Protein AF-0000000067525384 (afdb_homodimer)

Structure (mmCIF, N/CA/C/O backbone):
data_AF-0000000067525384-model_v1
#
loop_
_entity.id
_entity.type
_entity.pdbx_description
1 polymer 'DUF4817 domain-containing protein'
#
loop_
_atom_site.group_PDB
_atom_site.id
_atom_site.type_symbol
_atom_site.label_atom_id
_atom_site.label_alt_id
_atom_site.label_comp_id
_atom_site.label_asym_id
_atom_site.label_entity_id
_atom_site.label_seq_id
_atom_site.pdbx_PDB_ins_code
_atom_site.Cartn_x
_atom_site.Cartn_y
_atom_site.Cartn_z
_atom_site.occupancy
_atom_site.B_iso_or_equiv
_atom_site.auth_seq_id
_atom_site.auth_comp_id
_atom_site.auth_asym_id
_atom_site.auth_atom_id
_atom_site.pdbx_PDB_model_num
ATOM 1 N N . TYR A 1 1 ? -12.984 5.641 3.664 1 94.38 1 TYR A N 1
ATOM 2 C CA . TYR A 1 1 ? -12.469 4.523 4.445 1 94.38 1 TYR A CA 1
ATOM 3 C C . TYR A 1 1 ? -11.336 4.969 5.359 1 94.38 1 TYR A C 1
ATOM 5 O O . TYR A 1 1 ? -10.5 5.785 4.965 1 94.38 1 TYR A O 1
ATOM 13 N N . PRO A 1 2 ? -11.383 4.453 6.684 1 94.69 2 PRO A N 1
ATOM 14 C CA . PRO A 1 2 ? -10.188 4.688 7.5 1 94.69 2 PRO A CA 1
ATOM 15 C C . PRO A 1 2 ? -8.906 4.207 6.824 1 94.69 2 PRO A C 1
ATOM 17 O O . PRO A 1 2 ? -8.945 3.266 6.023 1 94.69 2 PRO A O 1
ATOM 20 N N . PHE A 1 3 ? -7.766 4.914 7.082 1 94.31 3 PHE A N 1
ATOM 21 C CA . PHE A 1 3 ? -6.574 4.59 6.305 1 94.31 3 PHE A CA 1
ATOM 22 C C . PHE A 1 3 ? -6.098 3.174 6.602 1 94.31 3 PHE A C 1
ATOM 24 O O . PHE A 1 3 ? -5.492 2.523 5.746 1 94.31 3 PHE A O 1
ATOM 31 N N . GLU A 1 4 ? -6.461 2.59 7.812 1 95.62 4 GLU A N 1
ATOM 32 C CA . GLU A 1 4 ? -6.105 1.202 8.094 1 95.62 4 GLU A CA 1
ATOM 33 C C . GLU A 1 4 ? -6.793 0.248 7.121 1 95.62 4 GLU A C 1
ATOM 35 O O . GLU A 1 4 ? -6.195 -0.735 6.68 1 95.62 4 GLU A O 1
ATOM 40 N N . GLU A 1 5 ? -8.055 0.515 6.855 1 97.44 5 GLU A N 1
ATOM 41 C CA . GLU A 1 5 ? -8.789 -0.293 5.879 1 97.44 5 GLU A CA 1
ATOM 42 C C . GLU A 1 5 ? -8.242 -0.081 4.469 1 97.44 5 GLU A C 1
ATOM 44 O O . GLU A 1 5 ? -8.211 -1.012 3.664 1 97.44 5 GLU A O 1
ATOM 49 N N . GLN A 1 6 ? -7.785 1.176 4.191 1 98.44 6 GLN A N 1
ATOM 50 C CA . GLN A 1 6 ? -7.199 1.447 2.885 1 98.44 6 GLN A CA 1
ATOM 51 C C . GLN A 1 6 ? -5.91 0.655 2.684 1 98.44 6 GLN A C 1
ATOM 53 O O . GLN A 1 6 ? -5.637 0.175 1.583 1 98.44 6 GLN A O 1
ATOM 58 N N . VAL A 1 7 ? -5.133 0.479 3.736 1 98.44 7 VAL A N 1
ATOM 59 C CA . VAL A 1 7 ? -3.922 -0.333 3.646 1 98.44 7 VAL A CA 1
ATOM 60 C C . VAL A 1 7 ? -4.293 -1.773 3.299 1 98.44 7 VAL A C 1
ATOM 62 O O . VAL A 1 7 ? -3.652 -2.396 2.447 1 98.44 7 VAL A O 1
ATOM 65 N N . ASP A 1 8 ? -5.363 -2.297 3.955 1 98.5 8 ASP A N 1
ATOM 66 C CA . ASP A 1 8 ? -5.832 -3.643 3.643 1 98.5 8 ASP A CA 1
ATOM 67 C C . ASP A 1 8 ? -6.23 -3.76 2.172 1 98.5 8 ASP A C 1
ATOM 69 O O . ASP A 1 8 ? -5.953 -4.773 1.528 1 98.5 8 ASP A O 1
ATOM 73 N N . MET A 1 9 ? -6.844 -2.727 1.689 1 98.81 9 MET A N 1
ATOM 74 C CA . MET A 1 9 ? -7.25 -2.701 0.286 1 98.81 9 MET A CA 1
ATOM 75 C C . MET A 1 9 ? -6.035 -2.777 -0.632 1 98.81 9 MET A C 1
ATOM 77 O O . MET A 1 9 ? -6.047 -3.504 -1.628 1 98.81 9 MET A O 1
ATOM 81 N N . ILE A 1 10 ? -4.977 -2.039 -0.295 1 98.81 10 ILE A N 1
ATOM 82 C CA . ILE A 1 10 ? -3.777 -2.004 -1.124 1 98.81 10 ILE A CA 1
ATOM 83 C C . ILE A 1 10 ? -3.094 -3.369 -1.098 1 98.81 10 ILE A C 1
ATOM 85 O O . ILE A 1 10 ? -2.67 -3.877 -2.139 1 98.81 10 ILE A O 1
ATOM 89 N N . LEU A 1 11 ? -3.02 -3.998 0.031 1 98.81 11 LEU A N 1
ATOM 90 C CA . LEU A 1 11 ? -2.391 -5.309 0.155 1 98.81 11 LEU A CA 1
ATOM 91 C C . LEU A 1 11 ? -3.164 -6.359 -0.635 1 98.81 11 LEU A C 1
ATOM 93 O O . LEU A 1 11 ? -2.568 -7.172 -1.345 1 98.81 11 LEU A O 1
ATOM 97 N N . ILE A 1 12 ? -4.477 -6.352 -0.54 1 98.88 12 ILE A N 1
ATOM 98 C CA . ILE A 1 12 ? -5.312 -7.301 -1.267 1 98.88 12 ILE A CA 1
ATOM 99 C C . ILE A 1 12 ? -5.184 -7.059 -2.77 1 98.88 12 ILE A C 1
ATOM 101 O O . ILE A 1 12 ? -5.117 -8.008 -3.555 1 98.88 12 ILE A O 1
ATOM 105 N N . TYR A 1 13 ? -5.156 -5.762 -3.074 1 98.88 13 TYR A N 1
ATOM 106 C CA . TYR A 1 13 ? -4.961 -5.398 -4.473 1 98.88 13 TYR A CA 1
ATOM 107 C C . TYR A 1 13 ? -3.65 -5.969 -5.004 1 98.88 13 TYR A C 1
ATOM 109 O O . TYR A 1 13 ? -3.605 -6.512 -6.113 1 98.88 13 TYR A O 1
ATOM 117 N N . GLY A 1 14 ? -2.602 -5.898 -4.27 1 98.69 14 GLY A N 1
ATOM 118 C CA . GLY A 1 14 ? -1.344 -6.547 -4.605 1 98.69 14 GLY A CA 1
ATOM 119 C C . GLY A 1 14 ? -1.454 -8.055 -4.691 1 98.69 14 GLY A C 1
ATOM 120 O O . GLY A 1 14 ? -0.96 -8.672 -5.641 1 98.69 14 GLY A O 1
ATOM 121 N N . GLU A 1 15 ? -2.088 -8.625 -3.725 1 98.75 15 GLU A N 1
ATOM 122 C CA . GLU A 1 15 ? -2.252 -10.078 -3.672 1 98.75 15 GLU A CA 1
ATOM 123 C C . GLU A 1 15 ? -2.939 -10.602 -4.93 1 98.75 15 GLU A C 1
ATOM 125 O O . GLU A 1 15 ? -2.648 -11.703 -5.387 1 98.75 15 GLU A O 1
ATOM 130 N N . CYS A 1 16 ? -3.754 -9.742 -5.465 1 98.69 16 CYS A N 1
ATOM 131 C CA . CYS A 1 16 ? -4.512 -10.117 -6.652 1 98.69 16 CYS A CA 1
ATOM 132 C C . CYS A 1 16 ? -3.836 -9.594 -7.918 1 98.69 16 CYS A C 1
ATOM 134 O O . CYS A 1 16 ? -4.484 -9.438 -8.953 1 98.69 16 CYS A O 1
ATOM 136 N N . GLN A 1 17 ? -2.604 -9.266 -7.848 1 98.19 17 GLN A N 1
ATOM 137 C CA . GLN A 1 17 ? -1.82 -8.773 -8.977 1 98.19 17 GLN A CA 1
ATOM 138 C C . GLN A 1 17 ? -2.523 -7.605 -9.664 1 98.19 17 GLN A C 1
ATOM 140 O O . GLN A 1 17 ? -2.562 -7.531 -10.891 1 98.19 17 GLN A O 1
ATOM 145 N N . GLN A 1 18 ? -3.236 -6.82 -8.914 1 98.38 18 GLN A N 1
ATOM 146 C CA . GLN A 1 18 ? -3.857 -5.559 -9.297 1 98.38 18 GLN A CA 1
ATOM 147 C C . GLN A 1 18 ? -5.062 -5.789 -10.203 1 98.38 18 GLN A C 1
ATOM 149 O O . GLN A 1 18 ? -5.324 -4.992 -11.109 1 98.38 18 GLN A O 1
ATOM 154 N N . ASN A 1 19 ? -5.641 -6.922 -9.969 1 98.81 19 ASN A N 1
ATOM 155 C CA . ASN A 1 19 ? -6.953 -7.195 -10.547 1 98.81 19 ASN A CA 1
ATOM 156 C C . ASN A 1 19 ? -8.078 -6.766 -9.617 1 98.81 19 ASN A C 1
ATOM 158 O O . ASN A 1 19 ? -8.344 -7.422 -8.609 1 98.81 19 ASN A O 1
ATOM 162 N N . SER A 1 20 ? -8.781 -5.734 -10.039 1 98.69 20 SER A N 1
ATOM 163 C CA . SER A 1 20 ? -9.758 -5.113 -9.156 1 98.69 20 SER A CA 1
ATOM 164 C C . SER A 1 20 ? -10.945 -6.039 -8.898 1 98.69 20 SER A C 1
ATOM 166 O O . SER A 1 20 ? -11.539 -6.016 -7.824 1 98.69 20 SER A O 1
ATOM 168 N N . VAL A 1 21 ? -11.273 -6.848 -9.898 1 98.75 21 VAL A N 1
ATOM 169 C CA . VAL A 1 21 ? -12.383 -7.781 -9.75 1 98.75 21 VAL A CA 1
ATOM 170 C C . VAL A 1 21 ? -12.039 -8.844 -8.703 1 98.75 21 VAL A C 1
ATOM 172 O O . VAL A 1 21 ? -12.805 -9.07 -7.766 1 98.75 21 VAL A O 1
ATOM 175 N N . GLN A 1 22 ? -10.883 -9.422 -8.859 1 98.88 22 GLN A N 1
ATOM 176 C CA . GLN A 1 22 ? -10.438 -10.438 -7.91 1 98.88 22 GLN A CA 1
ATOM 177 C C . GLN A 1 22 ? -10.203 -9.836 -6.527 1 98.88 22 GLN A C 1
ATOM 179 O O . GLN A 1 22 ? -10.484 -10.477 -5.512 1 98.88 22 GLN A O 1
ATOM 184 N N . ALA A 1 23 ? -9.742 -8.594 -6.484 1 98.88 23 ALA A N 1
ATOM 185 C CA . ALA A 1 23 ? -9.492 -7.91 -5.219 1 98.88 23 ALA A CA 1
ATOM 186 C C . ALA A 1 23 ? -10.781 -7.738 -4.422 1 98.88 23 ALA A C 1
ATOM 188 O O . ALA A 1 23 ? -10.805 -7.957 -3.207 1 98.88 23 ALA A O 1
ATOM 189 N N . ARG A 1 24 ? -11.805 -7.332 -5.148 1 98.88 24 ARG A N 1
ATOM 190 C CA . ARG A 1 24 ? -13.086 -7.137 -4.477 1 98.88 24 ARG A CA 1
ATOM 191 C C . ARG A 1 24 ? -13.602 -8.445 -3.895 1 98.88 24 ARG A C 1
ATOM 193 O O . ARG A 1 24 ? -14.094 -8.477 -2.764 1 98.88 24 ARG A O 1
ATOM 200 N N . ILE A 1 25 ? -13.547 -9.562 -4.637 1 98.81 25 ILE A N 1
ATOM 201 C CA . ILE A 1 25 ? -13.984 -10.883 -4.184 1 98.81 25 ILE A CA 1
ATOM 202 C C . ILE A 1 25 ? -13.188 -11.289 -2.945 1 98.81 25 ILE A C 1
ATOM 204 O O . ILE A 1 25 ? -13.766 -11.648 -1.919 1 98.81 25 ILE A O 1
ATOM 208 N N . LEU A 1 26 ? -11.93 -11.109 -3.031 1 98.81 26 LEU A N 1
ATOM 209 C CA . LEU A 1 26 ? -11.062 -11.523 -1.928 1 98.81 26 LEU A CA 1
ATOM 210 C C . LEU A 1 26 ? -11.32 -10.656 -0.695 1 98.81 26 LEU A C 1
ATOM 212 O O . LEU A 1 26 ? -11.328 -11.164 0.43 1 98.81 26 LEU A O 1
ATOM 216 N N . TYR A 1 27 ? -11.508 -9.328 -0.91 1 98.81 27 TYR A N 1
ATOM 217 C CA . TYR A 1 27 ? -11.781 -8.422 0.198 1 98.81 27 TYR A CA 1
ATOM 218 C C . TYR A 1 27 ? -13.055 -8.828 0.933 1 98.81 27 TYR A C 1
ATOM 220 O O . TYR A 1 27 ? -13.102 -8.812 2.166 1 98.81 27 TYR A O 1
ATOM 228 N N . SER A 1 28 ? -14.086 -9.188 0.219 1 98.75 28 SER A N 1
ATOM 229 C CA . SER A 1 28 ? -15.359 -9.594 0.809 1 98.75 28 SER A CA 1
ATOM 230 C C . SER A 1 28 ? -15.203 -10.875 1.625 1 98.75 28 SER A C 1
ATOM 232 O O . SER A 1 28 ? -15.859 -11.047 2.652 1 98.75 28 SER A O 1
ATOM 234 N N . GLU A 1 29 ? -14.352 -11.82 1.196 1 98.69 29 GLU A N 1
ATOM 235 C CA . GLU A 1 29 ? -14.086 -13.078 1.89 1 98.69 29 GLU A CA 1
ATOM 236 C C . GLU A 1 29 ? -13.297 -12.852 3.172 1 98.69 29 GLU A C 1
ATOM 238 O O . GLU A 1 29 ? -13.586 -13.453 4.207 1 98.69 29 GLU A O 1
ATOM 243 N N . ARG A 1 30 ? -12.383 -11.891 3.102 1 98.5 30 ARG A N 1
ATOM 244 C CA . ARG A 1 30 ? -11.453 -11.672 4.203 1 98.5 30 ARG A CA 1
ATOM 245 C C . ARG A 1 30 ? -12.062 -10.781 5.273 1 98.5 30 ARG A C 1
ATOM 247 O O . ARG A 1 30 ? -11.781 -10.945 6.465 1 98.5 30 ARG A O 1
ATOM 254 N N . TYR A 1 31 ? -12.82 -9.836 4.805 1 98.25 31 TYR A N 1
ATOM 255 C CA . TYR A 1 31 ? -13.43 -8.883 5.719 1 98.25 31 TYR A CA 1
ATOM 256 C C . TYR A 1 31 ? -14.945 -8.828 5.516 1 98.25 31 TYR A C 1
ATOM 258 O O . TYR A 1 31 ? -15.477 -7.797 5.102 1 98.25 31 TYR A O 1
ATOM 266 N N . PRO A 1 32 ? -15.711 -9.906 5.922 1 97.94 32 PRO A N 1
ATOM 267 C CA . PRO A 1 32 ? -17.141 -10.016 5.621 1 97.94 32 PRO A CA 1
ATOM 268 C C . PRO A 1 32 ? -17.984 -8.961 6.348 1 97.94 32 PRO A C 1
ATOM 270 O O . PRO A 1 32 ? -19.109 -8.672 5.934 1 97.94 32 PRO A O 1
ATOM 273 N N . ASN A 1 33 ? -17.438 -8.32 7.363 1 97.88 33 ASN A N 1
ATOM 274 C CA . ASN A 1 33 ? -18.203 -7.375 8.164 1 97.88 33 ASN A CA 1
ATOM 275 C C . ASN A 1 33 ? -17.891 -5.93 7.789 1 97.88 33 ASN A C 1
ATOM 277 O O . ASN A 1 33 ? -18.391 -4.996 8.43 1 97.88 33 ASN A O 1
ATOM 281 N N . ARG A 1 34 ? -17.094 -5.762 6.84 1 98 34 ARG A N 1
ATOM 282 C CA . ARG A 1 34 ? -16.75 -4.41 6.406 1 98 34 ARG A CA 1
ATOM 283 C C . ARG A 1 34 ? -17.562 -4.008 5.18 1 98 34 ARG A C 1
ATOM 285 O O . ARG A 1 34 ? -18.109 -4.863 4.48 1 98 34 ARG A O 1
ATOM 292 N N . ILE A 1 35 ? -17.688 -2.615 4.98 1 97.69 35 ILE A N 1
ATOM 293 C CA . ILE A 1 35 ? -18.25 -2.109 3.732 1 97.69 35 ILE A CA 1
ATOM 294 C C . ILE A 1 35 ? -17.422 -2.598 2.555 1 97.69 35 ILE A C 1
ATOM 296 O O . ILE A 1 35 ? -16.188 -2.521 2.586 1 97.69 35 ILE A O 1
ATOM 300 N N . LEU A 1 36 ? -18.141 -3.172 1.569 1 98.44 36 LEU A N 1
ATOM 301 C CA . LEU A 1 36 ? -17.453 -3.678 0.384 1 98.44 36 LEU A CA 1
ATOM 302 C C . LEU A 1 36 ? -17.141 -2.545 -0.585 1 98.44 36 LEU A C 1
ATOM 304 O O . LEU A 1 36 ? -18.047 -1.901 -1.116 1 98.44 36 LEU A O 1
ATOM 308 N N . PRO A 1 37 ? -15.852 -2.291 -0.799 1 98.31 37 PRO A N 1
ATOM 309 C CA . PRO A 1 37 ? -15.477 -1.238 -1.748 1 98.31 37 PRO A CA 1
ATOM 310 C C . PRO A 1 37 ? -15.891 -1.563 -3.182 1 98.31 37 PRO A C 1
ATOM 312 O O . PRO A 1 37 ? -16.047 -2.736 -3.531 1 98.31 37 PRO A O 1
ATOM 315 N N . SER A 1 38 ? -16.078 -0.553 -3.986 1 98.44 38 SER A N 1
ATOM 316 C CA . SER A 1 38 ? -16.25 -0.775 -5.418 1 98.44 38 SER A CA 1
ATOM 317 C C . SER A 1 38 ? -14.977 -1.3 -6.059 1 98.44 38 SER A C 1
ATOM 319 O O . SER A 1 38 ? -13.898 -1.186 -5.477 1 98.44 38 SER A O 1
ATOM 321 N N . ARG A 1 39 ? -15.133 -1.863 -7.211 1 98.06 39 ARG A N 1
ATOM 322 C CA . ARG A 1 39 ? -13.984 -2.383 -7.945 1 98.06 39 ARG A CA 1
ATOM 323 C C . ARG A 1 39 ? -12.93 -1.3 -8.156 1 98.06 39 ARG A C 1
ATOM 325 O O . ARG A 1 39 ? -11.734 -1.553 -8 1 98.06 39 ARG A O 1
ATOM 332 N N . GLN A 1 40 ? -13.367 -0.09 -8.453 1 98.31 40 GLN A N 1
ATOM 333 C CA . GLN A 1 40 ? -12.453 0.991 -8.797 1 98.31 40 GLN A CA 1
ATOM 334 C C . GLN A 1 40 ? -11.727 1.512 -7.559 1 98.31 40 GLN A C 1
ATOM 336 O O . GLN A 1 40 ? -10.633 2.074 -7.66 1 98.31 40 GLN A O 1
ATOM 341 N N . THR A 1 41 ? -12.352 1.286 -6.367 1 98.5 41 THR A N 1
ATOM 342 C CA . THR A 1 41 ? -11.805 1.833 -5.133 1 98.5 41 THR A CA 1
ATOM 343 C C . THR A 1 41 ? -10.414 1.262 -4.855 1 98.5 41 THR A C 1
ATOM 345 O O . THR A 1 41 ? -9.531 1.976 -4.387 1 98.5 41 THR A O 1
ATOM 348 N N . PHE A 1 42 ? -10.172 0.014 -5.156 1 98.69 42 PHE A N 1
ATOM 349 C CA . PHE A 1 42 ? -8.875 -0.606 -4.941 1 98.69 42 PHE A CA 1
ATOM 350 C C . PHE A 1 42 ? -7.793 0.11 -5.742 1 98.69 42 PHE A C 1
ATOM 352 O O . PHE A 1 42 ? -6.734 0.443 -5.207 1 98.69 42 PHE A O 1
ATOM 359 N N . LYS A 1 43 ? -8.086 0.332 -6.969 1 98.62 43 LYS A N 1
ATOM 360 C CA . LYS A 1 43 ? -7.145 1.041 -7.832 1 98.62 43 LYS A CA 1
ATOM 361 C C . LYS A 1 43 ? -6.98 2.492 -7.391 1 98.62 43 LYS A C 1
ATOM 363 O O . LYS A 1 43 ? -5.859 3.006 -7.336 1 98.62 43 LYS A O 1
ATOM 368 N N . ASN A 1 44 ? -8.094 3.117 -7.078 1 98.25 44 ASN A N 1
ATOM 369 C CA . ASN A 1 44 ? -8.07 4.531 -6.723 1 98.25 44 ASN A CA 1
ATOM 370 C C . ASN A 1 44 ? -7.242 4.781 -5.469 1 98.25 44 ASN A C 1
ATOM 372 O O . ASN A 1 44 ? -6.512 5.773 -5.391 1 98.25 44 ASN A O 1
ATOM 376 N N . VAL A 1 45 ? -7.371 3.936 -4.48 1 98 45 VAL A N 1
ATOM 377 C CA . VAL A 1 45 ? -6.621 4.066 -3.236 1 98 45 VAL A CA 1
ATOM 378 C C . VAL A 1 45 ? -5.125 3.947 -3.518 1 98 45 VAL A C 1
ATOM 380 O O . VAL A 1 45 ? -4.324 4.73 -3 1 98 45 VAL A O 1
ATOM 383 N N . CYS A 1 46 ? -4.781 2.971 -4.301 1 98 46 CYS A N 1
ATOM 384 C CA . CYS A 1 46 ? -3.387 2.777 -4.676 1 98 46 CYS A CA 1
ATOM 385 C C . CYS A 1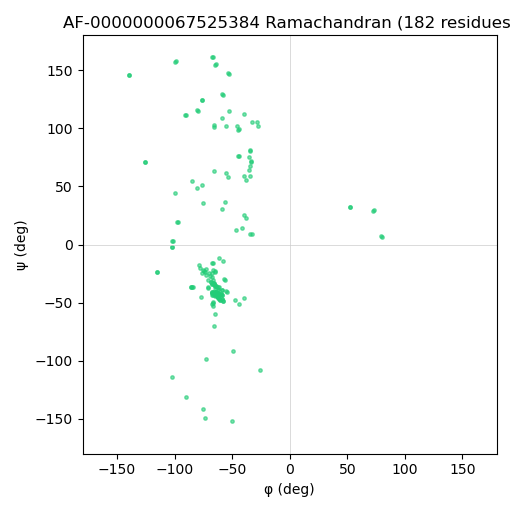 46 ? -2.855 3.982 -5.445 1 98 46 CYS A C 1
ATOM 387 O O . CYS A 1 46 ? -1.757 4.465 -5.168 1 98 46 CYS A O 1
ATOM 389 N N . ASP A 1 47 ? -3.652 4.523 -6.387 1 97.44 47 ASP A N 1
ATOM 390 C CA . ASP A 1 47 ? -3.248 5.672 -7.191 1 97.44 47 ASP A CA 1
ATOM 391 C C . ASP A 1 47 ? -3.057 6.914 -6.324 1 97.44 47 ASP A C 1
ATOM 393 O O . ASP A 1 47 ? -2.107 7.676 -6.52 1 97.44 47 ASP A O 1
ATOM 397 N N . LYS A 1 48 ? -3.955 7.07 -5.406 1 96.94 48 LYS A N 1
ATOM 398 C CA . LYS A 1 48 ? -3.838 8.172 -4.457 1 96.94 48 LYS A CA 1
ATOM 399 C C . LYS A 1 48 ? -2.518 8.102 -3.693 1 96.94 48 LYS A C 1
ATOM 401 O O . LYS A 1 48 ? -1.804 9.102 -3.588 1 96.94 48 LYS A O 1
ATOM 406 N N . LEU A 1 49 ? -2.258 6.941 -3.207 1 97.69 49 LEU A N 1
ATOM 407 C CA . LEU A 1 49 ? -1.021 6.762 -2.453 1 97.69 49 LEU A CA 1
ATOM 408 C C . LEU A 1 49 ? 0.196 7.023 -3.332 1 97.69 49 LEU A C 1
ATOM 410 O O . LEU A 1 49 ? 1.163 7.648 -2.891 1 97.69 49 LEU A O 1
ATOM 414 N N . ARG A 1 50 ? 0.151 6.617 -4.539 1 96.62 50 ARG A N 1
ATOM 415 C CA . ARG A 1 50 ? 1.25 6.801 -5.48 1 96.62 50 ARG A CA 1
ATOM 416 C C . ARG A 1 50 ? 1.463 8.281 -5.789 1 96.62 50 ARG A C 1
ATOM 418 O O . ARG A 1 50 ? 2.598 8.719 -5.988 1 96.62 50 ARG A O 1
ATOM 425 N N . GLN A 1 51 ? 0.411 9.008 -5.789 1 95.5 51 GLN A N 1
ATOM 426 C CA . GLN A 1 51 ? 0.471 10.406 -6.188 1 95.5 51 GLN A CA 1
ATOM 427 C C . GLN A 1 51 ? 0.844 11.297 -5.008 1 95.5 51 GLN A C 1
ATOM 429 O O . GLN A 1 51 ? 1.586 12.273 -5.168 1 95.5 51 GLN A O 1
ATOM 434 N N . THR A 1 52 ? 0.357 10.945 -3.828 1 95.06 52 THR A N 1
ATOM 435 C CA . THR A 1 52 ? 0.45 11.906 -2.732 1 95.06 52 THR A CA 1
ATOM 436 C C . THR A 1 52 ? 1.356 11.375 -1.626 1 95.06 52 THR A C 1
ATOM 438 O O . THR A 1 52 ? 1.824 12.141 -0.779 1 95.06 52 THR A O 1
ATOM 441 N N . GLY A 1 53 ? 1.478 10.055 -1.593 1 96.88 53 GLY A N 1
ATOM 442 C CA . GLY A 1 53 ? 2.213 9.43 -0.508 1 96.88 53 GLY A CA 1
ATOM 443 C C . GLY A 1 53 ? 1.404 9.305 0.769 1 96.88 53 GLY A C 1
ATOM 444 O O . GLY A 1 53 ? 1.938 8.922 1.813 1 96.88 53 GLY A O 1
ATOM 445 N N . SER A 1 54 ? 0.11 9.656 0.646 1 97.06 54 SER A N 1
ATOM 446 C CA . SER A 1 54 ? -0.708 9.664 1.854 1 97.06 54 SER A CA 1
ATOM 447 C C . SER A 1 54 ? -2.098 9.102 1.588 1 97.06 54 SER A C 1
ATOM 449 O O . SER A 1 54 ? -2.652 9.289 0.502 1 97.06 54 SER A O 1
ATOM 451 N N . LEU A 1 55 ? -2.568 8.438 2.635 1 97.31 55 LEU A N 1
ATOM 452 C CA . LEU A 1 55 ? -3.926 7.902 2.596 1 97.31 55 LEU A CA 1
ATOM 453 C C . LEU A 1 55 ? -4.879 8.781 3.4 1 97.31 55 LEU A C 1
ATOM 455 O O . LEU A 1 55 ? -6.082 8.523 3.441 1 97.31 55 LEU A O 1
ATOM 459 N N . ASN A 1 56 ? -4.27 9.828 4.008 1 90.25 56 ASN A N 1
ATOM 460 C CA . ASN A 1 56 ? -5.086 10.719 4.82 1 90.25 56 ASN A CA 1
ATOM 461 C C . ASN A 1 56 ? -5.918 11.664 3.957 1 90.25 56 ASN A C 1
ATOM 463 O O . ASN A 1 56 ? -5.465 12.102 2.898 1 90.25 56 ASN A O 1
ATOM 467 N N . THR A 1 57 ? -7.176 11.586 4.234 1 75.06 57 THR A N 1
ATOM 468 C CA . THR A 1 57 ? -8.023 12.555 3.547 1 75.06 57 THR A CA 1
ATOM 469 C C . THR A 1 57 ? -7.711 13.977 4.012 1 75.06 57 THR A C 1
ATOM 471 O O . THR A 1 57 ? -7.473 14.203 5.195 1 75.06 57 THR A O 1
ATOM 474 N N . ARG A 1 58 ? -6.977 14.711 3.193 1 60.59 58 ARG A N 1
ATOM 475 C CA . ARG A 1 58 ? -6.746 16.109 3.557 1 60.59 58 ARG A CA 1
ATOM 476 C C . ARG A 1 58 ? -8.039 16.766 4.031 1 60.59 58 ARG A C 1
ATOM 478 O O . ARG A 1 58 ? -9.094 16.578 3.434 1 60.59 58 ARG A O 1
ATOM 485 N N . LYS A 1 59 ? -8.164 16.812 5.359 1 53.75 59 LYS A N 1
ATOM 486 C CA . LYS A 1 59 ? -9.266 17.719 5.688 1 53.75 59 LYS A CA 1
ATOM 487 C C . LYS A 1 59 ? -9.195 18.984 4.848 1 53.75 59 LYS A C 1
ATOM 489 O O . LYS A 1 59 ? -8.164 19.656 4.809 1 53.75 59 LYS A O 1
ATOM 494 N N . SER A 1 60 ? -9.578 18.812 3.662 1 47.94 60 SER A N 1
ATOM 495 C CA . SER A 1 60 ? -9.641 20.141 3.062 1 47.94 60 SER A CA 1
ATOM 496 C C . SER A 1 60 ? -10.07 21.203 4.086 1 47.94 60 SER A C 1
ATOM 498 O O . SER A 1 60 ? -11.109 21.047 4.73 1 47.94 60 SER A O 1
ATOM 500 N N . ASP A 1 61 ? -9.086 21.578 4.801 1 42.47 61 ASP A N 1
ATOM 501 C CA . ASP A 1 61 ? -9.414 22.766 5.582 1 42.47 61 ASP A CA 1
ATOM 502 C C . ASP A 1 61 ? -10.391 23.672 4.832 1 42.47 61 ASP A C 1
ATOM 504 O O . ASP A 1 61 ? -10.539 24.844 5.16 1 42.47 61 ASP A O 1
ATOM 508 N N . ARG A 1 62 ? -10.891 23.203 3.797 1 45.94 62 ARG A N 1
ATOM 509 C CA . ARG A 1 62 ? -11.875 24.188 3.355 1 45.94 62 ARG A CA 1
ATOM 510 C C . ARG A 1 62 ? -12.93 24.422 4.43 1 45.94 62 ARG A C 1
ATOM 512 O O . ARG A 1 62 ? -13.922 23.688 4.504 1 45.94 62 ARG A O 1
ATOM 519 N N . GLU A 1 63 ? -12.586 24.297 5.645 1 43.59 63 GLU A N 1
ATOM 520 C CA . GLU A 1 63 ? -13.539 25 6.496 1 43.59 63 GLU A CA 1
ATOM 521 C C . GLU A 1 63 ? -14.188 26.172 5.754 1 43.59 63 GLU A C 1
ATOM 523 O O . GLU A 1 63 ? -13.492 26.969 5.129 1 43.59 63 GLU A O 1
ATOM 528 N N . LYS A 1 64 ? -15.375 25.906 5.355 1 44.78 64 LYS A N 1
ATOM 529 C CA . LYS A 1 64 ? -16.266 26.938 4.852 1 44.78 64 LYS A CA 1
ATOM 530 C C . LYS A 1 64 ? -16.047 28.266 5.57 1 44.78 64 LYS A C 1
ATOM 532 O O . LYS A 1 64 ? -16.25 28.375 6.777 1 44.78 64 LYS A O 1
ATOM 537 N N . LYS A 1 65 ? -15.016 28.938 5.355 1 45.28 65 LYS A N 1
ATOM 538 C CA . LYS A 1 65 ? -15.188 30.328 5.723 1 45.28 65 LYS A CA 1
ATOM 539 C C . LYS A 1 65 ? -16.609 30.797 5.461 1 45.28 65 LYS A C 1
ATOM 541 O O . LYS A 1 65 ? -17.016 30.953 4.309 1 45.28 65 LYS A O 1
ATOM 546 N N . VAL A 1 66 ? -17.609 30.188 6.062 1 41.84 66 VAL A N 1
ATOM 547 C CA . VAL A 1 66 ? -18.906 30.875 6.11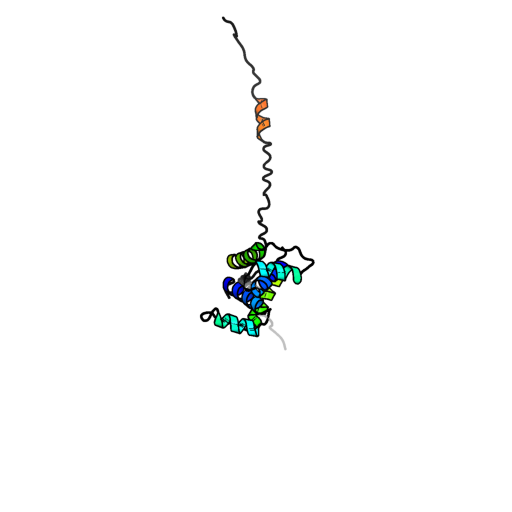7 1 41.84 66 VAL A CA 1
ATOM 548 C C . VAL A 1 66 ? -18.672 32.375 6.223 1 41.84 66 VAL A C 1
ATOM 550 O O . VAL A 1 66 ? -18.141 32.875 7.227 1 41.84 66 VAL A O 1
ATOM 553 N N . THR A 1 67 ? -18.219 33.062 5.211 1 39.53 67 THR A N 1
ATOM 554 C CA . THR A 1 67 ? -18.297 34.5 5.062 1 39.53 67 THR A CA 1
ATOM 555 C C . THR A 1 67 ? -19.625 35.031 5.59 1 39.53 67 THR A C 1
ATOM 557 O O . THR A 1 67 ? -20.672 34.844 4.965 1 39.53 67 THR A O 1
ATOM 560 N N . HIS A 1 68 ? -20.016 34.781 6.812 1 42.41 68 HIS A N 1
ATOM 561 C CA . HIS A 1 68 ? -21.094 35.594 7.406 1 42.41 68 HIS A CA 1
ATOM 562 C C . HIS A 1 68 ? -20.938 37.062 7.062 1 42.41 68 HIS A C 1
ATOM 564 O O . HIS A 1 68 ? -20.547 37.875 7.918 1 42.41 68 HIS A O 1
ATOM 570 N N . GLU A 1 69 ? -20.109 37.5 6.082 1 38.03 69 GLU A N 1
ATOM 571 C CA . GLU A 1 69 ? -20.266 38.938 5.828 1 38.03 69 GLU A CA 1
ATOM 572 C C . GLU A 1 69 ? -21.719 39.312 5.547 1 38.03 69 GLU A C 1
ATOM 574 O O . GLU A 1 69 ? -22.266 38.938 4.504 1 38.03 69 GLU A O 1
ATOM 579 N N . GLY A 1 70 ? -22.688 39.031 6.473 1 36.69 70 GLY A N 1
ATOM 580 C CA . GLY A 1 70 ? -24.016 39.625 6.473 1 36.69 70 GLY A CA 1
ATOM 581 C C . GLY A 1 70 ? -24.031 41.062 5.953 1 36.69 70 GLY A C 1
ATOM 582 O O . GLY A 1 70 ? -23.172 41.875 6.301 1 36.69 70 GLY A O 1
ATOM 583 N N . ASN A 1 71 ? -24.516 41.312 4.703 1 40.44 71 ASN A N 1
ATOM 584 C CA . ASN A 1 71 ? -25 42.5 4.008 1 40.44 71 ASN A CA 1
ATOM 585 C C . ASN A 1 71 ? -25.797 43.406 4.938 1 40.44 71 ASN A C 1
ATOM 587 O O . ASN A 1 71 ? -27 43.219 5.105 1 40.44 71 ASN A O 1
ATOM 591 N N . GLU A 1 72 ? -25.656 43.375 6.227 1 37.19 72 GLU A N 1
ATOM 592 C CA . GLU A 1 72 ? -26.484 44.281 7.008 1 37.19 72 GLU A CA 1
ATOM 593 C C . GLU A 1 72 ? -26.266 45.719 6.609 1 37.19 72 GLU A C 1
ATOM 595 O O . GLU A 1 72 ? -26.844 46.625 7.191 1 37.19 72 GLU A O 1
ATOM 600 N N . VAL A 1 73 ? -25.266 46.094 5.887 1 35.41 73 VAL A N 1
ATOM 601 C CA . VAL A 1 73 ? -24.938 47.5 5.945 1 35.41 73 VAL A CA 1
ATOM 602 C C . VAL A 1 73 ? -26.062 48.312 5.316 1 35.41 73 VAL A C 1
ATOM 604 O O . VAL A 1 73 ? -26.453 49.375 5.84 1 35.41 73 VAL A O 1
ATOM 607 N N . GLY A 1 74 ? -26.438 47.969 4.082 1 35.16 74 GLY A N 1
ATOM 608 C CA . GLY A 1 74 ? -26.734 49.062 3.201 1 35.16 74 GLY A CA 1
ATOM 609 C C . GLY A 1 74 ? -28.109 49.688 3.436 1 35.16 74 GLY A C 1
ATOM 610 O O . GLY A 1 74 ? -28.516 50.594 2.721 1 35.16 74 GLY A O 1
ATOM 611 N N . VAL A 1 75 ? -28.969 48.938 4.082 1 38.22 75 VAL A N 1
ATOM 612 C CA . VAL A 1 75 ? -30.328 49.406 3.863 1 38.22 75 VAL A CA 1
ATOM 613 C C . VAL A 1 75 ? -30.562 50.656 4.688 1 38.22 75 VAL A C 1
ATOM 615 O O . VAL A 1 75 ? -31.609 51.312 4.539 1 38.22 75 VAL A O 1
ATOM 618 N N . LEU A 1 76 ? -29.781 50.844 5.734 1 36.12 76 LEU A N 1
ATOM 619 C CA . LEU A 1 76 ? -30.266 51.906 6.598 1 36.12 76 LEU A CA 1
ATOM 620 C C . LEU A 1 76 ? -30.125 53.25 5.918 1 36.12 76 LEU A C 1
ATOM 622 O O . LEU A 1 76 ? -30.703 54.25 6.371 1 36.12 76 LEU A O 1
ATOM 626 N N . ALA A 1 77 ? -29.188 53.344 5.039 1 34.31 77 ALA A N 1
ATOM 627 C CA . ALA A 1 77 ? -28.859 54.719 4.68 1 34.31 77 ALA A CA 1
ATOM 628 C C . ALA A 1 77 ? -29.984 55.344 3.889 1 34.31 77 ALA A C 1
ATOM 630 O O . ALA A 1 77 ? -29.969 56.562 3.631 1 34.31 77 ALA A O 1
ATOM 631 N N . MET A 1 78 ? -30.766 54.5 3.24 1 34.25 78 MET A N 1
ATOM 632 C CA . MET A 1 78 ? -31.562 55.188 2.219 1 34.25 78 MET A CA 1
ATOM 633 C C . MET A 1 78 ? -32.656 56.062 2.854 1 34.25 78 MET A C 1
ATOM 635 O O . MET A 1 78 ? -33.156 56.969 2.225 1 34.25 78 MET A O 1
ATOM 639 N N . VAL A 1 79 ? -33.125 55.625 4.008 1 35.38 79 VAL A N 1
ATOM 640 C CA . VAL A 1 79 ? -34.406 56.25 4.285 1 35.38 79 VAL A CA 1
ATOM 641 C C . VAL A 1 79 ? -34.219 57.75 4.523 1 35.38 79 VAL A C 1
ATOM 643 O O . VAL A 1 79 ? -35.219 58.5 4.582 1 35.38 79 VAL A O 1
ATOM 646 N N . ALA A 1 80 ? -33.125 58.031 5.016 1 34.34 80 ALA A N 1
ATOM 647 C CA . ALA A 1 80 ? -33.281 59.375 5.609 1 34.34 80 ALA A CA 1
ATOM 648 C C . ALA A 1 80 ? -33.5 60.438 4.535 1 34.34 80 ALA A C 1
ATOM 650 O O . ALA A 1 80 ? -33.656 61.625 4.848 1 34.34 80 ALA A O 1
ATOM 651 N N . ARG A 1 81 ? -33.062 60.031 3.398 1 32.09 81 ARG A N 1
ATOM 652 C CA . ARG A 1 81 ? -32.812 61.312 2.746 1 32.09 81 ARG A CA 1
ATOM 653 C C . ARG A 1 81 ? -34.125 62.062 2.527 1 32.09 81 ARG A C 1
ATOM 655 O O . ARG A 1 81 ? -34.125 63.312 2.648 1 32.09 81 ARG A O 1
ATOM 662 N N . ASN A 1 82 ? -35 61.594 1.617 1 33.25 82 ASN A N 1
ATOM 663 C CA . ASN A 1 82 ? -35.594 62.562 0.716 1 33.25 82 ASN A CA 1
ATOM 664 C C . ASN A 1 82 ? -36.812 63.219 1.323 1 33.25 82 ASN A C 1
ATOM 666 O O . ASN A 1 82 ? -37.906 62.625 1.313 1 33.25 82 ASN A O 1
ATOM 670 N N . PRO A 1 83 ? -36.812 63.812 2.453 1 31.47 83 PRO A N 1
ATOM 671 C CA . PRO A 1 83 ? -38.094 64.375 2.863 1 31.47 83 PRO A CA 1
ATOM 672 C C . PRO A 1 83 ? -38.781 65.188 1.759 1 31.47 83 PRO A C 1
ATOM 674 O O . PRO A 1 83 ? -40 65.375 1.768 1 31.47 83 PRO A O 1
ATOM 677 N N . HIS A 1 84 ? -38 66.062 1.153 1 36.25 84 HIS A N 1
ATOM 678 C CA . HIS A 1 84 ? -38.688 67.25 0.71 1 36.25 84 HIS A CA 1
ATOM 679 C C . HIS A 1 84 ? -39.5 67 -0.538 1 36.25 84 HIS A C 1
ATOM 681 O O . HIS A 1 84 ? -38.969 66.812 -1.634 1 36.25 84 HIS A O 1
ATOM 687 N N . VAL A 1 85 ? -40.406 65.875 -0.547 1 28.44 85 VAL A N 1
ATOM 688 C CA . VAL A 1 85 ? -41.188 65.812 -1.768 1 28.44 85 VAL A CA 1
ATOM 689 C C . VAL A 1 85 ? -41.75 67.25 -2.086 1 28.44 85 VAL A C 1
ATOM 691 O O . VAL A 1 85 ? -42.469 67.812 -1.27 1 28.44 85 VAL A O 1
ATOM 694 N N . SER A 1 86 ? -41.062 67.812 -3.02 1 27.7 86 SER A N 1
ATOM 695 C CA . SER A 1 86 ? -41.406 69.125 -3.592 1 27.7 86 SER A CA 1
ATOM 696 C C . SER A 1 86 ? -42.875 69.188 -4.012 1 27.7 86 SER A C 1
ATOM 698 O O . SER A 1 86 ? -43.531 68.125 -4.07 1 27.7 86 SER A O 1
ATOM 700 N N . SER A 1 87 ? -43.188 70.062 -5.059 1 27.41 87 SER A N 1
ATOM 701 C CA . SER A 1 87 ? -43.906 71.188 -5.625 1 27.41 87 SER A CA 1
ATOM 702 C C . SER A 1 87 ? -45.062 70.75 -6.52 1 27.41 87 SER A C 1
ATOM 704 O O . SER A 1 87 ? -46.188 70.688 -6.082 1 27.41 87 SER A O 1
ATOM 706 N N . GLN A 1 88 ? -44.938 71.062 -7.934 1 29.23 88 GLN A N 1
ATOM 707 C CA . GLN A 1 88 ? -45.781 71.75 -8.891 1 29.23 88 GLN A CA 1
ATOM 708 C C . GLN A 1 88 ? -46.75 70.812 -9.594 1 29.23 88 GLN A C 1
ATOM 710 O O . GLN A 1 88 ? -46.969 69.688 -9.141 1 29.23 88 GLN A O 1
ATOM 715 N N . GLN A 1 89 ? -46.719 71 -11.062 1 30.78 89 GLN A N 1
ATOM 716 C CA . GLN A 1 89 ? -47.688 71.438 -12.094 1 30.78 89 GLN A CA 1
ATOM 717 C C . GLN A 1 89 ? -48.281 70.188 -12.805 1 30.78 89 GLN A C 1
ATOM 719 O O . GLN A 1 89 ? -47.75 69.75 -13.812 1 30.78 89 GLN A O 1
ATOM 724 N N . ILE A 1 90 ? -48.719 69.062 -12.289 1 29.11 90 ILE A N 1
ATOM 725 C CA . ILE A 1 90 ? -49.25 68.188 -13.32 1 29.11 90 ILE A CA 1
ATOM 726 C C . ILE A 1 90 ? -50.5 68.812 -13.953 1 29.11 90 ILE A C 1
ATOM 728 O O . ILE A 1 90 ? -51.531 68.875 -13.32 1 29.11 90 ILE A O 1
ATOM 732 N N . GLU A 1 91 ? -50.438 70.062 -14.68 1 28.77 91 GLU A N 1
ATOM 733 C CA . GLU A 1 91 ? -51.469 70.625 -15.508 1 28.77 91 GLU A CA 1
ATOM 734 C C . GLU A 1 91 ? -52.031 69.625 -16.5 1 28.77 91 GLU A C 1
ATOM 736 O O . GLU A 1 91 ? -53.25 69.5 -16.641 1 28.77 91 GLU A O 1
ATOM 741 N N . ARG A 1 92 ? -51.406 69.562 -17.812 1 27.97 92 ARG A N 1
ATOM 742 C CA . ARG A 1 92 ? -52.094 69.75 -19.078 1 27.97 92 ARG A CA 1
ATOM 743 C C . ARG A 1 92 ? -52.938 68.562 -19.422 1 27.97 92 ARG A C 1
ATOM 745 O O . ARG A 1 92 ? -52.75 67.438 -18.859 1 27.97 92 ARG A O 1
ATOM 752 N N . GLU A 1 93 ? -53.031 68.375 -21 1 28.47 93 GLU A N 1
ATOM 753 C CA . GLU A 1 93 ? -53.688 67.688 -22.125 1 28.47 93 GLU A CA 1
ATOM 754 C C . GLU A 1 93 ? -53.438 66.188 -22.094 1 28.47 93 GLU A C 1
ATOM 756 O O . GLU A 1 93 ? -52.344 65.75 -21.75 1 28.47 93 GLU A O 1
ATOM 761 N N . TYR B 1 1 ? 13.492 5.559 0.84 1 94.5 1 TYR B N 1
ATOM 762 C CA . TYR B 1 1 ? 12.93 5.305 -0.48 1 94.5 1 TYR B CA 1
ATOM 763 C C . TYR B 1 1 ? 11.859 6.34 -0.822 1 94.5 1 TYR B C 1
ATOM 765 O O . TYR B 1 1 ? 11.078 6.742 0.042 1 94.5 1 TYR B O 1
ATOM 773 N N . PRO B 1 2 ? 11.922 6.848 -2.156 1 94.75 2 PRO B N 1
ATOM 774 C CA . PRO B 1 2 ? 10.773 7.66 -2.566 1 94.75 2 PRO B CA 1
ATOM 775 C C . PRO B 1 2 ? 9.438 6.949 -2.35 1 94.75 2 PRO B C 1
ATOM 777 O O . PRO B 1 2 ? 9.375 5.719 -2.402 1 94.75 2 PRO B O 1
ATOM 780 N N . PHE B 1 3 ? 8.367 7.738 -2.025 1 94.44 3 PHE B N 1
ATOM 781 C CA . PHE B 1 3 ? 7.129 7.07 -1.631 1 94.44 3 PHE B CA 1
ATOM 782 C C . PHE B 1 3 ? 6.555 6.266 -2.793 1 94.44 3 PHE B C 1
ATOM 784 O O . PHE B 1 3 ? 5.867 5.266 -2.582 1 94.44 3 PHE B O 1
ATOM 791 N N . GLU B 1 4 ? 6.906 6.625 -4.094 1 95.69 4 GLU B N 1
ATOM 792 C CA . GLU B 1 4 ? 6.453 5.824 -5.227 1 95.69 4 GLU B CA 1
ATOM 793 C C . GLU B 1 4 ? 7.035 4.414 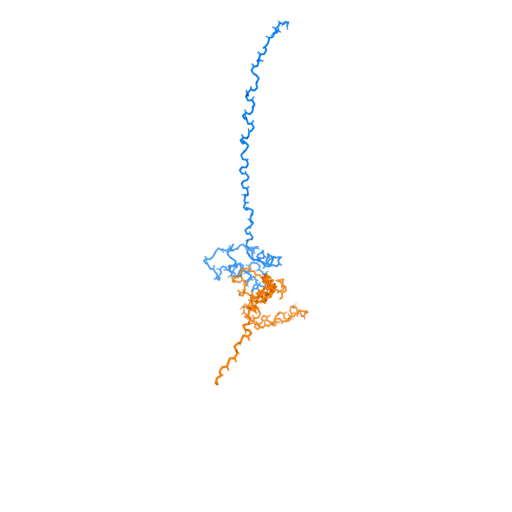-5.18 1 95.69 4 GLU B C 1
ATOM 795 O O . GLU B 1 4 ? 6.344 3.441 -5.488 1 95.69 4 GLU B O 1
ATOM 800 N N . GLU B 1 5 ? 8.297 4.324 -4.84 1 97.5 5 GLU B N 1
ATOM 801 C CA . GLU B 1 5 ? 8.93 3.02 -4.691 1 97.5 5 GLU B CA 1
ATOM 802 C C . GLU B 1 5 ? 8.359 2.264 -3.494 1 97.5 5 GLU B C 1
ATOM 804 O O . GLU B 1 5 ? 8.234 1.037 -3.529 1 97.5 5 GLU B O 1
ATOM 809 N N . GLN B 1 6 ? 8 3.039 -2.43 1 98.44 6 GLN B N 1
ATOM 810 C CA . GLN B 1 6 ? 7.398 2.4 -1.266 1 98.44 6 GLN B CA 1
ATOM 811 C C . GLN B 1 6 ? 6.047 1.787 -1.615 1 98.44 6 GLN B C 1
ATOM 813 O O . GLN B 1 6 ? 5.703 0.71 -1.123 1 98.44 6 GLN B O 1
ATOM 818 N N . VAL B 1 7 ? 5.289 2.445 -2.482 1 98.5 7 VAL B N 1
ATOM 819 C CA . VAL B 1 7 ? 4.02 1.886 -2.928 1 98.5 7 VAL B CA 1
ATOM 820 C C . VAL B 1 7 ? 4.262 0.567 -3.658 1 98.5 7 VAL B C 1
ATOM 822 O O . VAL B 1 7 ? 3.553 -0.416 -3.432 1 98.5 7 VAL B O 1
ATOM 825 N N . ASP B 1 8 ? 5.305 0.538 -4.535 1 98.5 8 ASP B N 1
ATOM 826 C CA . ASP B 1 8 ? 5.656 -0.695 -5.23 1 98.5 8 ASP B CA 1
ATOM 827 C C . ASP B 1 8 ? 6 -1.808 -4.246 1 98.5 8 ASP B C 1
ATOM 829 O O . ASP B 1 8 ? 5.625 -2.965 -4.449 1 98.5 8 ASP B O 1
ATOM 833 N N . MET B 1 9 ? 6.676 -1.435 -3.199 1 98.81 9 MET B N 1
ATOM 834 C CA . MET B 1 9 ? 7.039 -2.396 -2.164 1 98.81 9 MET B CA 1
ATOM 835 C C . MET B 1 9 ? 5.797 -2.982 -1.502 1 98.81 9 MET B C 1
ATOM 837 O O . MET B 1 9 ? 5.727 -4.188 -1.265 1 98.81 9 MET B O 1
ATOM 841 N N . ILE B 1 10 ? 4.82 -2.131 -1.218 1 98.81 10 ILE B N 1
ATOM 842 C CA . ILE B 1 10 ? 3.605 -2.576 -0.547 1 98.81 10 ILE B CA 1
ATOM 843 C C . ILE B 1 10 ? 2.816 -3.504 -1.469 1 98.81 10 ILE B C 1
ATOM 845 O O . ILE B 1 10 ? 2.324 -4.547 -1.036 1 98.81 10 ILE B O 1
ATOM 849 N N . LEU B 1 11 ? 2.725 -3.197 -2.727 1 98.81 11 LEU B N 1
ATOM 850 C CA . LEU B 1 11 ? 2 -4.023 -3.686 1 98.81 11 LEU B CA 1
ATOM 851 C C . LEU B 1 11 ? 2.666 -5.387 -3.844 1 98.81 11 LEU B C 1
ATOM 853 O O . LEU B 1 11 ? 1.988 -6.414 -3.854 1 98.81 11 LEU B O 1
ATOM 857 N N . ILE B 1 12 ? 3.984 -5.406 -3.939 1 98.88 12 ILE B N 1
ATOM 858 C CA . ILE B 1 12 ? 4.719 -6.66 -4.078 1 98.88 12 ILE B CA 1
ATOM 859 C C . ILE B 1 12 ? 4.566 -7.492 -2.805 1 98.88 12 ILE B C 1
ATOM 861 O O . ILE B 1 12 ? 4.402 -8.711 -2.869 1 98.88 12 ILE B O 1
ATOM 865 N N . TYR B 1 13 ? 4.629 -6.75 -1.707 1 98.88 13 TYR B N 1
ATOM 866 C CA . TYR B 1 13 ? 4.418 -7.418 -0.427 1 98.88 13 TYR B CA 1
ATOM 867 C C . TYR B 1 13 ? 3.053 -8.094 -0.378 1 98.88 13 TYR B C 1
ATOM 869 O O . TYR B 1 13 ? 2.932 -9.234 0.071 1 98.88 13 TYR B O 1
ATOM 877 N N . GLY B 1 14 ? 2.043 -7.461 -0.836 1 98.62 14 GLY B N 1
ATOM 878 C CA . GLY B 1 14 ? 0.729 -8.062 -0.987 1 98.62 14 GLY B CA 1
ATOM 879 C C . GLY B 1 14 ? 0.717 -9.234 -1.95 1 98.62 14 GLY B C 1
ATOM 880 O O . GLY B 1 14 ? 0.148 -10.289 -1.649 1 98.62 14 GLY B O 1
ATOM 881 N N . GLU B 1 15 ? 1.319 -9.047 -3.062 1 98.75 15 GLU B N 1
ATOM 882 C CA . GLU B 1 15 ? 1.369 -10.086 -4.086 1 98.75 15 GLU B CA 1
ATOM 883 C C . GLU B 1 15 ? 1.979 -11.375 -3.539 1 98.75 15 GLU B C 1
ATOM 885 O O . GLU B 1 15 ? 1.59 -12.477 -3.941 1 98.75 15 GLU B O 1
ATOM 890 N N . CYS B 1 16 ? 2.85 -11.172 -2.602 1 98.69 16 CYS B N 1
ATOM 891 C CA . CYS B 1 16 ? 3.543 -12.312 -2.006 1 98.69 16 CYS B CA 1
ATOM 892 C C . CYS B 1 16 ? 2.877 -12.734 -0.703 1 98.69 16 CYS B C 1
ATOM 894 O O . CYS B 1 16 ? 3.508 -13.375 0.144 1 98.69 16 CYS B O 1
ATOM 896 N N . GLN B 1 17 ? 1.679 -12.352 -0.494 1 98.19 17 GLN B N 1
ATOM 897 C CA . GLN B 1 17 ? 0.906 -12.695 0.696 1 98.19 17 GLN B CA 1
ATOM 898 C C . GLN B 1 17 ? 1.678 -12.359 1.969 1 98.19 17 GLN B C 1
ATOM 900 O O . GLN B 1 17 ? 1.694 -13.141 2.918 1 98.19 17 GLN B O 1
ATOM 905 N N . GLN B 1 18 ? 2.465 -11.336 1.928 1 98.38 18 GLN B N 1
ATOM 906 C CA . GLN B 1 18 ? 3.174 -10.711 3.043 1 98.38 18 GLN B CA 1
ATOM 907 C C . GLN B 1 18 ? 4.328 -11.594 3.518 1 98.38 18 GLN B C 1
ATOM 909 O O . GLN B 1 18 ? 4.629 -11.641 4.711 1 98.38 18 GLN B O 1
ATOM 914 N N . ASN B 1 19 ? 4.816 -12.32 2.562 1 98.81 19 ASN B N 1
ATOM 915 C CA . ASN B 1 19 ? 6.086 -13.016 2.768 1 98.81 19 ASN B CA 1
ATOM 916 C C . ASN B 1 19 ? 7.27 -12.156 2.338 1 98.81 19 ASN B C 1
ATOM 918 O O . ASN B 1 19 ? 7.512 -11.977 1.143 1 98.81 19 ASN B O 1
ATOM 922 N N . SER B 1 20 ? 8.039 -11.734 3.32 1 98.62 20 SER B N 1
ATOM 923 C CA . SER B 1 20 ? 9.094 -10.758 3.064 1 98.62 20 SER B CA 1
ATOM 924 C C . SER B 1 20 ? 10.203 -11.359 2.211 1 98.62 20 SER B C 1
ATOM 926 O O . SER B 1 20 ? 10.828 -10.656 1.415 1 98.62 20 SER B O 1
ATOM 928 N N . VAL B 1 21 ? 10.445 -12.641 2.375 1 98.75 21 VAL B N 1
ATOM 929 C CA . VAL B 1 21 ? 11.484 -13.312 1.594 1 98.75 21 VAL B CA 1
ATOM 930 C C . VAL B 1 21 ? 11.078 -13.344 0.122 1 98.75 21 VAL B C 1
ATOM 932 O O . VAL B 1 21 ? 11.852 -12.938 -0.749 1 98.75 21 VAL B O 1
ATOM 935 N N . GLN B 1 22 ? 9.867 -13.789 -0.119 1 98.88 22 GLN B N 1
ATOM 936 C CA . GLN B 1 22 ? 9.375 -13.852 -1.489 1 98.88 22 GLN B CA 1
ATOM 937 C C . GLN B 1 22 ? 9.234 -12.461 -2.088 1 98.88 22 GLN B C 1
ATOM 939 O O . GLN B 1 22 ? 9.492 -12.258 -3.275 1 98.88 22 GLN B O 1
ATOM 944 N N . ALA B 1 23 ? 8.875 -11.477 -1.259 1 98.88 23 ALA B N 1
ATOM 945 C CA . ALA B 1 23 ? 8.711 -10.102 -1.716 1 98.88 23 ALA B CA 1
ATOM 946 C C . ALA B 1 23 ? 10.039 -9.539 -2.225 1 98.88 23 ALA B C 1
ATOM 948 O O . ALA B 1 23 ? 10.078 -8.875 -3.266 1 98.88 23 ALA B O 1
ATOM 949 N N . ARG B 1 24 ? 11.062 -9.812 -1.445 1 98.88 24 ARG B N 1
ATOM 950 C CA . ARG B 1 24 ? 12.375 -9.32 -1.848 1 98.88 24 ARG B CA 1
ATOM 951 C C . ARG B 1 24 ? 12.805 -9.922 -3.178 1 98.88 24 ARG B C 1
ATOM 953 O O . ARG B 1 24 ? 13.328 -9.219 -4.047 1 98.88 24 ARG B O 1
ATOM 960 N N . ILE B 1 25 ? 12.641 -11.234 -3.387 1 98.81 25 ILE B N 1
ATOM 961 C CA . ILE B 1 25 ? 12.984 -11.922 -4.625 1 98.81 25 ILE B CA 1
ATOM 962 C C . ILE B 1 25 ? 12.195 -11.32 -5.789 1 98.81 25 ILE B C 1
ATOM 964 O O . ILE B 1 25 ? 12.781 -10.938 -6.805 1 98.81 25 ILE B O 1
ATOM 968 N N . LEU B 1 26 ? 10.953 -11.148 -5.562 1 98.81 26 LEU B N 1
ATOM 969 C CA . LEU B 1 26 ? 10.094 -10.633 -6.625 1 98.81 26 LEU B CA 1
ATOM 970 C C . LEU B 1 26 ? 10.453 -9.188 -6.957 1 98.81 26 LEU B C 1
ATOM 972 O O . LEU B 1 26 ? 10.453 -8.797 -8.125 1 98.81 26 LEU B O 1
ATOM 976 N N . TYR B 1 27 ? 10.742 -8.375 -5.902 1 98.81 27 TYR B N 1
ATOM 977 C CA . TYR B 1 27 ? 11.125 -6.984 -6.113 1 98.81 27 TYR B CA 1
ATOM 978 C C . TYR B 1 27 ? 12.391 -6.887 -6.965 1 98.81 27 TYR B C 1
ATOM 980 O O . TYR B 1 27 ? 12.477 -6.043 -7.859 1 98.81 27 TYR B O 1
ATOM 988 N N . SER B 1 28 ? 13.367 -7.715 -6.719 1 98.75 28 SER B N 1
ATOM 989 C CA . SER B 1 28 ? 14.617 -7.719 -7.469 1 98.75 28 SER B CA 1
ATOM 990 C C . SER B 1 28 ? 14.383 -8.086 -8.93 1 98.75 28 SER B C 1
ATOM 992 O O . SER B 1 28 ? 15.062 -7.574 -9.82 1 98.75 28 SER B O 1
ATOM 994 N N . GLU B 1 29 ? 13.438 -9 -9.227 1 98.75 29 GLU B N 1
ATOM 995 C CA . GLU B 1 29 ? 13.102 -9.43 -10.578 1 98.75 29 GLU B CA 1
ATOM 996 C C . GLU B 1 29 ? 12.375 -8.328 -11.344 1 98.75 29 GLU B C 1
ATOM 998 O O . GLU B 1 29 ? 12.648 -8.094 -12.516 1 98.75 29 GLU B O 1
ATOM 1003 N N . ARG B 1 30 ? 11.531 -7.605 -10.617 1 98.5 30 ARG B N 1
ATOM 1004 C CA . ARG B 1 30 ? 10.656 -6.629 -11.258 1 98.5 30 ARG B CA 1
ATOM 1005 C C . ARG B 1 30 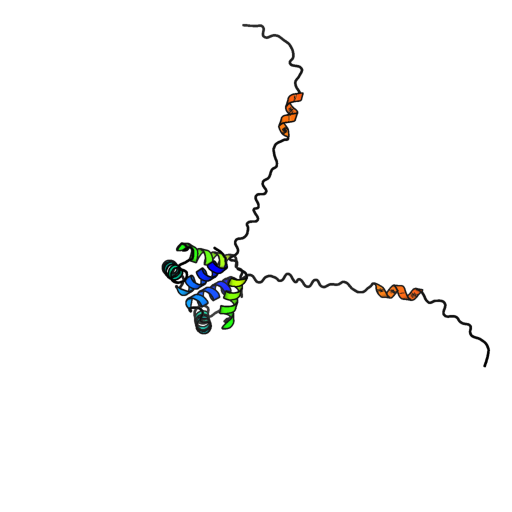? 11.375 -5.297 -11.461 1 98.5 30 ARG B C 1
ATOM 1007 O O . ARG B 1 30 ? 11.125 -4.594 -12.438 1 98.5 30 ARG B O 1
ATOM 1014 N N . TYR B 1 31 ? 12.188 -4.984 -10.5 1 98.31 31 TYR B N 1
ATOM 1015 C CA . TYR B 1 31 ? 12.906 -3.715 -10.547 1 98.31 31 TYR B CA 1
ATOM 1016 C C . TYR B 1 31 ? 14.406 -3.934 -10.406 1 98.31 31 TYR B C 1
ATOM 1018 O O . TYR B 1 31 ? 15.008 -3.512 -9.414 1 98.31 31 TYR B O 1
ATOM 1026 N N . PRO B 1 32 ? 15.094 -4.512 -11.461 1 97.94 32 PRO B N 1
ATOM 1027 C CA . PRO B 1 32 ? 16.5 -4.906 -11.359 1 97.94 32 PRO B CA 1
ATOM 1028 C C . PRO B 1 32 ? 17.438 -3.711 -11.203 1 97.94 32 PRO B C 1
ATOM 1030 O O . PRO B 1 32 ? 18.562 -3.867 -10.742 1 97.94 32 PRO B O 1
ATOM 1033 N N . ASN B 1 33 ? 16.969 -2.492 -11.492 1 97.94 33 ASN B N 1
ATOM 1034 C CA . ASN B 1 33 ? 17.828 -1.32 -11.469 1 97.94 33 ASN B CA 1
ATOM 1035 C C . ASN B 1 33 ? 17.625 -0.493 -10.203 1 97.94 33 ASN B C 1
ATOM 1037 O O . ASN B 1 33 ? 18.219 0.581 -10.055 1 97.94 33 ASN B O 1
ATOM 1041 N N . ARG B 1 34 ? 16.828 -0.96 -9.367 1 98 34 ARG B N 1
ATOM 1042 C CA . ARG B 1 34 ? 16.578 -0.239 -8.125 1 98 34 ARG B CA 1
ATOM 1043 C C . ARG B 1 34 ? 17.375 -0.841 -6.977 1 98 34 ARG B C 1
ATOM 1045 O O . ARG B 1 34 ? 17.828 -1.982 -7.062 1 98 34 ARG B O 1
ATOM 1052 N N . ILE B 1 35 ? 17.609 0.034 -5.898 1 97.81 35 ILE B N 1
ATOM 1053 C CA . ILE B 1 35 ? 18.156 -0.485 -4.656 1 97.81 35 ILE B CA 1
ATOM 1054 C C . ILE B 1 35 ? 17.25 -1.569 -4.09 1 97.81 35 ILE B C 1
ATOM 1056 O O . ILE B 1 35 ? 16.031 -1.389 -4.023 1 97.81 35 ILE B O 1
ATOM 1060 N N . LEU B 1 36 ? 17.891 -2.715 -3.775 1 98.5 36 LEU B N 1
ATOM 1061 C CA . LEU B 1 36 ? 17.141 -3.83 -3.227 1 98.5 36 LEU B CA 1
ATOM 1062 C C . LEU B 1 36 ? 16.875 -3.629 -1.736 1 98.5 36 LEU B C 1
ATOM 1064 O O . LEU B 1 36 ? 17.812 -3.588 -0.938 1 98.5 36 LEU B O 1
ATOM 1068 N N . PRO B 1 37 ? 15.617 -3.484 -1.363 1 98.38 37 PRO B N 1
ATOM 1069 C CA . PRO B 1 37 ? 15.297 -3.328 0.058 1 98.38 37 PRO B CA 1
ATOM 1070 C C . PRO B 1 37 ? 15.648 -4.566 0.88 1 98.38 37 PRO B C 1
ATOM 1072 O O . PRO B 1 37 ? 15.703 -5.676 0.339 1 98.38 37 PRO B O 1
ATOM 1075 N N . SER B 1 38 ? 15.883 -4.383 2.156 1 98.44 38 SER B N 1
ATOM 1076 C CA . SER B 1 38 ? 16 -5.527 3.053 1 98.44 38 SER B CA 1
ATOM 1077 C C . SER B 1 38 ? 14.672 -6.25 3.205 1 98.44 38 SER B C 1
ATOM 1079 O O . SER B 1 38 ? 13.617 -5.691 2.893 1 98.44 38 SER B O 1
ATOM 1081 N N . ARG B 1 39 ? 14.75 -7.465 3.656 1 98.12 39 ARG B N 1
ATOM 1082 C CA . ARG B 1 39 ? 13.547 -8.258 3.879 1 98.12 39 ARG B CA 1
ATOM 1083 C C . ARG B 1 39 ? 12.57 -7.523 4.797 1 98.12 39 ARG B C 1
ATOM 1085 O O . ARG B 1 39 ? 11.367 -7.516 4.551 1 98.12 39 ARG B O 1
ATOM 1092 N N . GLN B 1 40 ? 13.094 -6.887 5.824 1 98.31 40 GLN B N 1
ATOM 1093 C CA . GLN B 1 40 ? 12.25 -6.258 6.836 1 98.31 40 GLN B CA 1
ATOM 1094 C C . GLN B 1 40 ? 11.609 -4.984 6.301 1 98.31 40 GLN B C 1
ATOM 1096 O O . GLN B 1 40 ? 10.555 -4.559 6.789 1 98.31 40 GLN B O 1
ATOM 1101 N N . THR B 1 41 ? 12.25 -4.379 5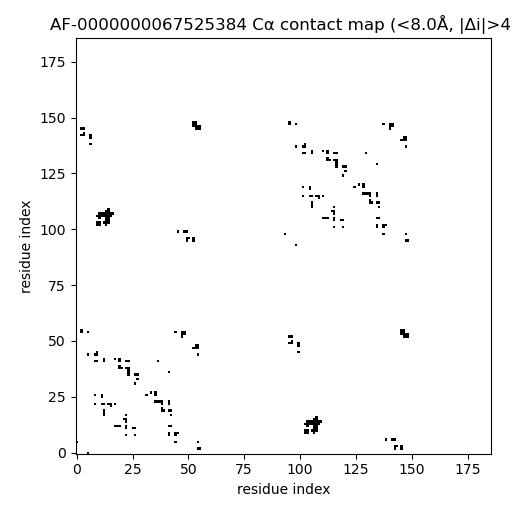.262 1 98.5 41 THR B N 1
ATOM 1102 C CA . THR B 1 41 ? 11.781 -3.1 4.742 1 98.5 41 THR B CA 1
ATOM 1103 C C . THR B 1 41 ? 10.359 -3.227 4.195 1 98.5 41 THR B C 1
ATOM 1105 O O . THR B 1 41 ? 9.539 -2.318 4.363 1 98.5 41 THR B O 1
ATOM 1108 N N . PHE B 1 42 ? 10.008 -4.316 3.58 1 98.69 42 PHE B N 1
ATOM 1109 C CA . PHE B 1 42 ? 8.672 -4.527 3.039 1 98.69 42 PHE B CA 1
ATOM 1110 C C . PHE B 1 42 ? 7.625 -4.465 4.145 1 98.69 42 PHE B C 1
ATOM 1112 O O . PHE B 1 42 ? 6.609 -3.779 4.008 1 98.69 42 PHE B O 1
ATOM 1119 N N . LYS B 1 43 ? 7.906 -5.152 5.191 1 98.56 43 LYS B N 1
ATOM 1120 C CA . LYS B 1 43 ? 6.996 -5.145 6.332 1 98.56 43 LYS B CA 1
ATOM 1121 C C . LYS B 1 43 ? 6.953 -3.771 6.996 1 98.56 43 LYS B C 1
ATOM 1123 O O . LYS B 1 43 ? 5.879 -3.273 7.336 1 98.56 43 LYS B O 1
ATOM 1128 N N . ASN B 1 44 ? 8.117 -3.197 7.156 1 98.25 44 ASN B N 1
ATOM 1129 C CA . ASN B 1 44 ? 8.211 -1.922 7.855 1 98.25 44 ASN B CA 1
ATOM 1130 C C . ASN B 1 44 ? 7.445 -0.823 7.129 1 98.25 44 ASN B C 1
ATOM 1132 O O . ASN B 1 44 ? 6.805 0.016 7.766 1 98.25 44 ASN B O 1
ATOM 1136 N N . VAL B 1 45 ? 7.535 -0.78 5.832 1 98 45 VAL B N 1
ATOM 1137 C CA . VAL B 1 45 ? 6.836 0.22 5.027 1 98 45 VAL B CA 1
ATOM 1138 C C . VAL B 1 45 ? 5.328 0.057 5.199 1 98 45 VAL B C 1
ATOM 1140 O O . VAL B 1 45 ? 4.605 1.043 5.371 1 98 45 VAL B O 1
ATOM 1143 N N . CYS B 1 46 ? 4.879 -1.164 5.133 1 98 46 CYS B N 1
ATOM 1144 C CA . CYS B 1 46 ? 3.461 -1.449 5.32 1 98 46 CYS B CA 1
ATOM 1145 C C . CYS B 1 46 ? 3.004 -1.044 6.719 1 98 46 CYS B C 1
ATOM 1147 O O . CYS B 1 46 ? 1.956 -0.416 6.875 1 98 46 CYS B O 1
ATOM 1149 N N . ASP B 1 47 ? 3.82 -1.351 7.742 1 97.44 47 ASP B N 1
ATOM 1150 C CA . ASP B 1 47 ? 3.48 -1.021 9.125 1 97.44 47 ASP B CA 1
ATOM 1151 C C . ASP B 1 47 ? 3.416 0.49 9.328 1 97.44 47 ASP B C 1
ATOM 1153 O O . ASP B 1 47 ? 2.525 0.991 10.016 1 97.44 47 ASP B O 1
ATOM 1157 N N . LYS B 1 48 ? 4.359 1.157 8.727 1 96.94 48 LYS B N 1
ATOM 1158 C CA . LYS B 1 48 ? 4.359 2.617 8.781 1 96.94 48 LYS B CA 1
ATOM 1159 C C . LYS B 1 48 ? 3.062 3.188 8.219 1 96.94 48 LYS B C 1
ATOM 1161 O O . LYS B 1 48 ? 2.432 4.047 8.836 1 96.94 48 LYS B O 1
ATOM 1166 N N . LEU B 1 49 ? 2.713 2.693 7.082 1 97.69 49 LEU B N 1
ATOM 1167 C CA . LEU B 1 49 ? 1.491 3.168 6.441 1 97.69 49 LEU B CA 1
ATOM 1168 C C . LEU B 1 49 ? 0.271 2.861 7.305 1 97.69 49 LEU B C 1
ATOM 1170 O O . LEU B 1 49 ? -0.631 3.693 7.43 1 97.69 49 LEU B O 1
ATOM 1174 N N . ARG B 1 50 ? 0.255 1.745 7.91 1 96.69 50 ARG B N 1
ATOM 1175 C CA . ARG B 1 50 ? -0.855 1.329 8.758 1 96.69 50 ARG B CA 1
ATOM 1176 C C . ARG B 1 50 ? -0.962 2.219 9.992 1 96.69 50 ARG B C 1
ATOM 1178 O O . ARG B 1 50 ? -2.064 2.494 10.477 1 96.69 50 ARG B O 1
ATOM 1185 N N . GLN B 1 51 ? 0.133 2.66 10.461 1 95.56 51 GLN B N 1
ATOM 1186 C CA . GLN B 1 51 ? 0.17 3.424 11.703 1 95.56 51 GLN B CA 1
ATOM 1187 C C . GLN B 1 51 ? -0.096 4.902 11.445 1 95.56 51 GLN B C 1
ATOM 1189 O O . GLN B 1 51 ? -0.763 5.566 12.242 1 95.56 51 GLN B O 1
ATOM 1194 N N . THR B 1 52 ? 0.404 5.398 10.312 1 95.06 52 THR B N 1
ATOM 1195 C CA . THR B 1 52 ? 0.423 6.852 10.156 1 95.06 52 THR B CA 1
ATOM 1196 C C . THR B 1 52 ? -0.489 7.281 9.016 1 95.06 52 THR B C 1
ATOM 1198 O O . THR B 1 52 ? -0.868 8.453 8.922 1 95.06 52 THR B O 1
ATOM 1201 N N . GLY B 1 53 ? -0.721 6.359 8.109 1 96.88 53 GLY B N 1
ATOM 1202 C CA . GLY B 1 53 ? -1.469 6.691 6.906 1 96.88 53 GLY B CA 1
ATOM 1203 C C . GLY B 1 53 ? -0.632 7.402 5.859 1 96.88 53 GLY B C 1
ATOM 1204 O O . GLY B 1 53 ? -1.161 7.879 4.852 1 96.88 53 GLY B O 1
ATOM 1205 N N . SER B 1 54 ? 0.686 7.477 6.145 1 97.06 54 SER B N 1
ATOM 1206 C CA . SER B 1 54 ? 1.54 8.242 5.238 1 97.06 54 SER B CA 1
ATOM 1207 C C . SER B 1 54 ? 2.873 7.539 5.012 1 97.06 54 SER B C 1
ATOM 1209 O O . SER B 1 54 ? 3.406 6.898 5.922 1 97.06 54 SER B O 1
ATOM 1211 N N . LEU B 1 55 ? 3.316 7.73 3.785 1 97.31 55 LEU B N 1
ATOM 1212 C CA . LEU B 1 55 ? 4.629 7.207 3.414 1 97.31 55 LEU B CA 1
ATOM 1213 C C . LEU B 1 55 ? 5.668 8.32 3.385 1 97.31 55 LEU B C 1
ATOM 1215 O O . LEU B 1 55 ? 6.852 8.07 3.143 1 97.31 55 LEU B O 1
ATOM 1219 N N . ASN B 1 56 ? 5.168 9.555 3.658 1 90.31 56 ASN B N 1
ATOM 1220 C CA . ASN B 1 56 ? 6.078 10.695 3.643 1 90.31 56 ASN B CA 1
ATOM 1221 C C . ASN B 1 56 ? 6.949 10.734 4.895 1 90.31 56 ASN B C 1
ATOM 1223 O O . ASN B 1 56 ? 6.496 10.383 5.984 1 90.31 56 ASN B O 1
ATOM 1227 N N . THR B 1 57 ? 8.211 10.766 4.605 1 75.06 57 THR B N 1
ATOM 1228 C CA . THR B 1 57 ? 9.109 10.945 5.738 1 75.06 57 THR B CA 1
ATOM 1229 C C . THR B 1 57 ? 8.922 12.32 6.367 1 75.06 57 THR B C 1
ATOM 1231 O O . THR B 1 57 ? 8.742 13.32 5.66 1 75.06 57 THR B O 1
ATOM 1234 N N . ARG B 1 58 ? 8.203 12.359 7.469 1 60.62 58 ARG B N 1
ATOM 1235 C CA . ARG B 1 58 ? 8.102 13.648 8.156 1 60.62 58 ARG B CA 1
ATOM 1236 C C . ARG B 1 58 ? 9.453 14.336 8.234 1 60.62 58 ARG B C 1
ATOM 1238 O O . ARG B 1 58 ? 10.469 13.695 8.516 1 60.62 58 ARG B O 1
ATOM 1245 N N . LYS B 1 59 ? 9.625 15.289 7.293 1 53.72 59 LYS B N 1
ATOM 1246 C CA . LYS B 1 59 ? 10.797 16.078 7.648 1 53.72 59 LYS B CA 1
ATOM 1247 C C . LYS B 1 59 ? 10.797 16.438 9.133 1 53.72 59 LYS B C 1
ATOM 1249 O O . LYS B 1 59 ? 9.82 16.984 9.648 1 53.72 59 LYS B O 1
ATOM 1254 N N . SER B 1 60 ? 11.125 15.477 9.883 1 48.38 60 SER B N 1
ATOM 1255 C CA . SER B 1 60 ? 11.281 16.031 11.227 1 48.38 60 SER B CA 1
ATOM 1256 C C . SER B 1 60 ? 11.844 17.438 11.18 1 48.38 60 SER B C 1
ATOM 1258 O O . SER B 1 60 ? 12.906 17.672 10.602 1 48.38 60 SER B O 1
ATOM 1260 N N . ASP B 1 61 ? 10.938 18.281 10.922 1 42.53 61 ASP B N 1
ATOM 1261 C CA . ASP B 1 61 ? 11.383 19.656 11.164 1 42.53 61 ASP B CA 1
ATOM 1262 C C . ASP B 1 61 ? 12.336 19.719 12.359 1 42.53 61 ASP B C 1
ATOM 1264 O O . ASP B 1 61 ? 12.562 20.781 12.922 1 42.53 61 ASP B O 1
ATOM 1268 N N . ARG B 1 62 ? 12.742 18.656 12.836 1 45.97 62 ARG B N 1
ATOM 1269 C CA . ARG B 1 62 ? 13.75 19.016 13.836 1 45.97 62 ARG B CA 1
ATOM 1270 C C . ARG B 1 62 ? 14.859 19.859 13.219 1 45.97 62 ARG B C 1
ATOM 1272 O O . ARG B 1 62 ? 15.812 19.328 12.648 1 45.97 62 ARG B O 1
ATOM 1279 N N . GLU B 1 63 ? 14.57 20.688 12.336 1 43.12 63 GLU B N 1
ATOM 1280 C CA . GLU B 1 63 ? 15.578 21.734 12.227 1 43.12 63 GLU B CA 1
ATOM 1281 C C . GLU B 1 63 ? 16.281 21.953 13.57 1 43.12 63 GLU B C 1
ATOM 1283 O O . GLU B 1 63 ? 15.617 22.078 14.602 1 43.12 63 GLU B O 1
ATOM 1288 N N . LYS B 1 64 ? 17.469 21.484 13.633 1 44.81 64 LYS B N 1
ATOM 1289 C CA . LYS B 1 64 ? 18.406 21.812 14.703 1 44.81 64 LYS B CA 1
ATOM 1290 C C . LYS B 1 64 ? 18.219 23.25 15.18 1 44.81 64 LYS B C 1
ATOM 1292 O O . LYS B 1 64 ? 18.5 24.188 14.445 1 44.81 64 LYS B O 1
ATOM 1297 N N . LYS B 1 65 ? 17.156 23.578 15.781 1 46.03 65 LYS B N 1
ATOM 1298 C CA . LYS B 1 65 ? 17.328 24.828 16.531 1 46.03 65 LYS B CA 1
ATOM 1299 C C . LYS B 1 65 ? 18.734 24.922 17.109 1 46.03 65 LYS B C 1
ATOM 1301 O O . LYS B 1 65 ? 19.094 24.172 18.016 1 46.03 65 LYS B O 1
ATOM 1306 N N . VAL B 1 66 ? 19.75 24.984 16.328 1 42.44 66 VAL B N 1
ATOM 1307 C CA . VAL B 1 66 ? 21.031 25.469 16.828 1 42.44 66 VAL B CA 1
ATOM 1308 C C . VAL B 1 66 ? 20.797 26.578 17.844 1 42.44 66 VAL B C 1
ATOM 1310 O O . VAL B 1 66 ? 20.297 27.656 17.5 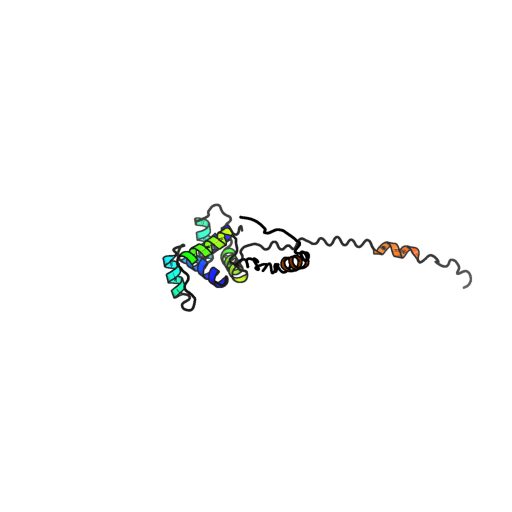1 42.44 66 VAL B O 1
ATOM 1313 N N . THR B 1 67 ? 20.375 26.297 19.062 1 41.25 67 THR B N 1
ATOM 1314 C CA . THR B 1 67 ? 20.422 27.188 20.219 1 41.25 67 THR B CA 1
ATOM 1315 C C . THR B 1 67 ? 21.734 27.969 20.234 1 41.25 67 THR B C 1
ATOM 1317 O O . THR B 1 67 ? 22.797 27.406 20.531 1 41.25 67 THR B O 1
ATOM 1320 N N . HIS B 1 68 ? 22.094 28.734 19.266 1 43.38 68 HIS B N 1
ATOM 1321 C CA . HIS B 1 68 ? 23.156 29.719 19.453 1 43.38 68 HIS B CA 1
ATOM 1322 C C . HIS B 1 68 ? 22.953 30.5 20.734 1 43.38 68 HIS B C 1
ATOM 1324 O O . HIS B 1 68 ? 23.266 31.703 20.797 1 43.38 68 HIS B O 1
ATOM 1330 N N . GLU B 1 69 ? 22.078 30.172 21.703 1 39.06 69 GLU B N 1
ATOM 1331 C CA . GLU B 1 69 ? 22.125 31.016 22.891 1 39.06 69 GLU B CA 1
ATOM 1332 C C . GLU B 1 69 ? 23.531 31.047 23.484 1 39.06 69 GLU B C 1
ATOM 1334 O O . GLU B 1 69 ? 24 30.062 24.047 1 39.06 69 GLU B O 1
ATOM 1339 N N . GLY B 1 70 ? 24.594 31.531 22.781 1 37.09 70 GLY B N 1
ATOM 1340 C CA . GLY B 1 70 ? 25.891 31.891 23.328 1 37.09 70 GLY B CA 1
ATOM 1341 C C . GLY B 1 70 ? 25.797 32.594 24.672 1 37.09 70 GLY B C 1
ATOM 1342 O O . GLY B 1 70 ? 24.906 33.406 24.891 1 37.09 70 GLY B O 1
ATOM 1343 N N . ASN B 1 71 ? 26.266 31.953 25.812 1 41.12 71 ASN B N 1
ATOM 1344 C CA . ASN B 1 71 ? 26.625 32.281 27.188 1 41.12 71 ASN B CA 1
ATOM 1345 C C . ASN B 1 71 ? 27.375 33.625 27.266 1 41.12 71 ASN B C 1
ATOM 1347 O O . ASN B 1 71 ? 28.594 33.656 27.109 1 41.12 71 ASN B O 1
ATOM 1351 N N . GLU B 1 72 ? 27.234 34.562 26.359 1 38 72 GLU B N 1
ATOM 1352 C CA . GLU B 1 72 ? 28.062 35.75 26.531 1 38 72 GLU B CA 1
ATOM 1353 C C . GLU B 1 72 ? 27.766 36.469 27.844 1 38 72 GLU B C 1
ATOM 1355 O O . GLU B 1 72 ? 28.344 37.5 28.141 1 38 72 GLU B O 1
ATOM 1360 N N . VAL B 1 73 ? 26.734 36.188 28.594 1 35.84 73 VAL B N 1
ATOM 1361 C CA . VAL B 1 73 ? 26.359 37.188 29.562 1 35.84 73 VAL B CA 1
ATOM 1362 C C . VAL B 1 73 ? 27.438 37.312 30.641 1 35.84 73 VAL B C 1
ATOM 1364 O O . VAL B 1 73 ? 27.781 38.406 31.094 1 35.84 73 VAL B O 1
ATOM 1367 N N . GLY B 1 74 ? 27.844 36.188 31.234 1 35.44 74 GLY B N 1
ATOM 1368 C CA . GLY B 1 74 ? 28.062 36.312 32.656 1 35.44 74 GLY B CA 1
ATOM 1369 C C . GLY B 1 74 ? 29.391 36.969 33 1 35.44 74 GLY B C 1
ATOM 1370 O O . GLY B 1 74 ? 29.766 37.031 34.188 1 35.44 74 GLY B O 1
ATOM 1371 N N . VAL B 1 75 ? 30.297 37.031 32.094 1 38.34 75 VAL B N 1
ATOM 1372 C CA . VAL B 1 75 ? 31.625 37.219 32.656 1 38.34 75 VAL B CA 1
ATOM 1373 C C . VAL B 1 75 ? 31.797 38.656 33.094 1 38.34 75 VAL B C 1
ATOM 1375 O O . VAL B 1 75 ? 32.75 39 33.812 1 38.34 75 VAL B O 1
ATOM 1378 N N . LEU B 1 76 ? 31.047 39.562 32.5 1 36.69 76 LEU B N 1
ATOM 1379 C CA . LEU B 1 76 ? 31.562 40.906 32.719 1 36.69 76 LEU B CA 1
ATOM 1380 C C . LEU B 1 76 ? 31.297 41.344 34.156 1 36.69 76 LEU B C 1
ATOM 1382 O O . LEU B 1 76 ? 31.844 42.344 34.594 1 36.69 76 LEU B O 1
ATOM 1386 N N . ALA B 1 77 ? 30.281 40.781 34.719 1 34.88 77 ALA B N 1
ATOM 1387 C CA . ALA B 1 77 ? 29.875 41.5 35.938 1 34.88 77 ALA B CA 1
ATOM 1388 C C . ALA B 1 77 ? 30.938 41.375 37.031 1 34.88 77 ALA B C 1
ATOM 1390 O O . ALA B 1 77 ? 30.844 42.031 38.062 1 34.88 77 ALA B O 1
ATOM 1391 N N . MET B 1 78 ? 31.688 40.312 36.906 1 34.34 78 MET B N 1
ATOM 1392 C CA . MET B 1 78 ? 32.375 40.062 38.188 1 34.34 78 MET B CA 1
ATOM 1393 C C . MET B 1 78 ? 33.469 41.094 38.406 1 34.34 78 MET B C 1
ATOM 1395 O O . MET B 1 78 ? 34.031 41.156 39.531 1 34.34 78 MET B O 1
ATOM 1399 N N . VAL B 1 79 ? 33.938 41.719 37.375 1 35.16 79 VAL B N 1
ATOM 1400 C CA . VAL B 1 79 ? 35.219 42.344 37.656 1 35.16 79 VAL B CA 1
ATOM 1401 C C . VAL B 1 79 ? 35 43.469 38.688 1 35.16 79 VAL B C 1
ATOM 1403 O O . VAL B 1 79 ? 35.969 43.969 39.281 1 35.16 79 VAL B O 1
ATOM 1406 N N . ALA B 1 80 ? 33.875 44.062 38.594 1 34.59 80 ALA B N 1
ATOM 1407 C CA . ALA B 1 80 ? 34.031 45.406 39.188 1 34.59 80 ALA B CA 1
ATOM 1408 C C . ALA B 1 80 ? 34.25 45.312 40.688 1 34.59 80 ALA B C 1
ATOM 1410 O O . ALA B 1 80 ? 34.5 46.312 41.344 1 34.59 80 ALA B O 1
ATOM 1411 N N . ARG B 1 81 ? 33.688 44.219 41.188 1 31.92 81 ARG B N 1
ATOM 1412 C CA . ARG B 1 81 ? 33.438 44.594 42.562 1 31.92 81 ARG B CA 1
ATOM 1413 C C . ARG B 1 81 ? 34.75 44.844 43.312 1 31.92 81 ARG B C 1
ATOM 1415 O O . ARG B 1 81 ? 34.781 45.594 44.281 1 31.92 81 ARG B O 1
ATOM 1422 N N . ASN B 1 82 ? 35.594 43.781 43.375 1 32.19 82 ASN B N 1
ATOM 1423 C CA . ASN B 1 82 ? 36.188 43.688 44.688 1 32.19 82 ASN B CA 1
ATOM 1424 C C . ASN B 1 82 ? 37.375 44.656 44.844 1 32.19 82 ASN B C 1
ATOM 1426 O O . ASN B 1 82 ? 38.5 44.375 44.438 1 32.19 82 ASN B O 1
ATOM 1430 N N . PRO B 1 83 ? 37.219 45.844 44.5 1 31.89 83 PRO B N 1
ATOM 1431 C CA . PRO B 1 83 ? 38.438 46.656 44.625 1 31.89 83 PRO B CA 1
ATOM 1432 C C . PRO B 1 83 ? 39.188 46.406 45.938 1 31.89 83 PRO B C 1
ATOM 1434 O O . PRO B 1 83 ? 40.406 46.531 45.969 1 31.89 83 PRO B O 1
ATOM 1437 N N . HIS B 1 84 ? 38.406 46.5 46.969 1 35.25 84 HIS B N 1
ATOM 1438 C CA . HIS B 1 84 ? 39.062 47.156 48.125 1 35.25 84 HIS B CA 1
ATOM 1439 C C . HIS B 1 84 ? 40.031 46.188 48.781 1 35.25 84 HIS B C 1
ATOM 1441 O O . HIS B 1 84 ? 39.656 45.406 49.688 1 35.25 84 HIS B O 1
ATOM 1447 N N . VAL B 1 85 ? 40.75 45.281 48 1 28.34 85 VAL B N 1
ATOM 1448 C CA . VAL B 1 85 ? 41.562 44.469 48.906 1 28.34 85 VAL B CA 1
ATOM 1449 C C . VAL B 1 85 ? 42.375 45.375 49.812 1 28.34 85 VAL B C 1
ATOM 1451 O O . VAL B 1 85 ? 43.031 46.312 49.344 1 28.34 85 VAL B O 1
ATOM 1454 N N . SER B 1 86 ? 42.125 45.344 51.062 1 29.59 86 SER B N 1
ATOM 1455 C CA . SER B 1 86 ? 42.656 46 52.281 1 29.59 86 SER B CA 1
ATOM 1456 C C . SER B 1 86 ? 44.156 45.781 52.406 1 29.59 86 SER B C 1
ATOM 1458 O O . SER B 1 86 ? 44.656 44.688 52.125 1 29.59 86 SER B O 1
ATOM 1460 N N . SER B 1 87 ? 45.094 46.719 52.094 1 27.66 87 SER B N 1
ATOM 1461 C CA . SER B 1 87 ? 46.5 47 52.281 1 27.66 87 SER B CA 1
ATOM 1462 C C . SER B 1 87 ? 46.969 46.625 53.688 1 27.66 87 SER B C 1
ATOM 1464 O O . SER B 1 87 ? 48.188 46.438 53.906 1 27.66 87 SER B O 1
ATOM 1466 N N . GLN B 1 88 ? 46.344 46.906 54.906 1 28.67 88 GLN B N 1
ATOM 1467 C CA . GLN B 1 88 ? 47.094 47.344 56.062 1 28.67 88 GLN B CA 1
ATOM 1468 C C . GLN B 1 88 ? 47.844 46.188 56.75 1 28.67 88 GLN B C 1
ATOM 1470 O O . GLN B 1 88 ? 48.719 46.406 57.562 1 28.67 88 GLN B O 1
ATOM 1475 N N . GLN B 1 89 ? 47.281 45.062 56.969 1 29 89 GLN B N 1
ATOM 1476 C CA . GLN B 1 89 ? 47.656 44.656 58.344 1 29 89 GLN B CA 1
ATOM 1477 C C . GLN B 1 89 ? 49.156 44.562 58.469 1 29 89 GLN B C 1
ATOM 1479 O O . GLN B 1 89 ? 49.812 43.812 57.75 1 29 89 GLN B O 1
ATOM 1484 N N . ILE B 1 90 ? 50 45.531 59.25 1 28.78 90 ILE B N 1
ATOM 1485 C CA . ILE B 1 90 ? 51.031 46.156 60.094 1 28.78 90 ILE B CA 1
ATOM 1486 C C . ILE B 1 90 ? 51.594 45.125 61.062 1 28.78 90 ILE B C 1
ATOM 1488 O O . ILE B 1 90 ? 52.812 44.969 61.156 1 28.78 90 ILE B O 1
ATOM 1492 N N . GLU B 1 91 ? 51.25 45.219 62.438 1 28.27 91 GLU B N 1
ATOM 1493 C CA . GLU B 1 91 ? 52.156 45.156 63.594 1 28.27 91 GLU B CA 1
ATOM 1494 C C . GLU B 1 91 ? 52.656 43.719 63.812 1 28.27 91 GLU B C 1
ATOM 1496 O O . GLU B 1 91 ? 53.844 43.531 64 1 28.27 91 GLU B O 1
ATOM 1501 N N . ARG B 1 92 ? 51.969 42.969 64.812 1 27.17 92 ARG B N 1
ATOM 1502 C CA . ARG B 1 92 ? 52.656 42.344 65.938 1 27.17 92 ARG B CA 1
ATOM 1503 C C . ARG B 1 92 ? 53.406 41.094 65.5 1 27.17 92 ARG B C 1
ATOM 1505 O O . ARG B 1 92 ? 53.125 40.531 64.375 1 27.17 92 ARG B O 1
ATOM 1512 N N . GLU B 1 93 ? 53.312 40.031 66.5 1 27.53 93 GLU B N 1
ATOM 1513 C CA . GLU B 1 93 ? 54.031 38.844 66.875 1 27.53 93 GLU B CA 1
ATOM 1514 C C . GLU B 1 93 ? 53.938 37.75 65.812 1 27.53 93 GLU B C 1
ATOM 1516 O O . GLU B 1 93 ? 52.906 37.625 65.188 1 27.53 93 GLU B O 1
#

Radius of gyration: 36.72 Å; Cα contacts (8 Å, |Δi|>4): 155; chains: 2; bounding box: 108×86×89 Å

Organism: Camponotus floridanus (NCBI:txid104421)

Foldseek 3Di:
DPVVVLVVLQVLCVVVVNQLVSSQVVCCVVCVPDDRDDSCSSVVSVVVCVVPVDSDDPPPVPPVPPCPVPPVPDDPPPPPPDPDPDDDDPDDD/DPVVVLVVLQVLCVVVVNQLVSSQVVCCVVCVPDDRDDSCSSVVSVVVCVVPVDSDDPPPVVPVPPCPVPPPPDDPPPPPPDPPPDPDDDDDD

Secondary structure (DSSP, 8-state):
--HHHHHHHHHHHHHTTT-HHHHHHHHHHH-TTS----HHHHHHHHHHHHHHSB-S----------------STTGGGTTS------------/--HHHHHHHHHHHHHTTT-HHHHHHHHHHH-TTS----HHHHHHHHHHHHHHSB-S----------------STTGGGGGTTT----------

InterPro domains:
  IPR032135 Helix-turn-helix domain (DUF4817) [PF16087] (3-56)

Sequence (186 aa):
YPFEEQVDMILIYGECQQNSVQARILYSERYPNRILPSRQTFKNVCDKLRQTGSLNTRKSDREKKVTHEGNEVGVLAMVARNPHVSSQQIEREYPFEEQVDMILIYGECQQNSVQARILYSERYPNRILPSRQTFKNVCDKLRQTGSLNTRKSDREKKVTHEGNEVGVLAMVARNPHVSSQQIERE

Solvent-accessible surface area (backbone atoms only — not comparable to full-atom values): 11327 Å² total; per-residue (Å²): 124,60,38,54,58,48,46,53,37,36,29,41,22,14,46,39,74,67,31,38,69,58,19,41,57,50,46,45,70,75,40,70,88,50,88,77,67,56,49,63,47,41,55,48,54,45,51,41,28,52,73,68,23,35,55,61,73,70,70,64,70,69,60,72,74,71,71,75,73,71,83,67,68,71,70,69,69,63,71,70,60,79,69,76,76,84,84,85,80,90,71,88,134,124,60,37,54,58,47,46,52,39,35,30,40,22,13,45,40,74,67,32,39,66,57,20,41,56,49,46,44,71,74,40,72,88,51,88,77,65,57,48,62,47,41,54,48,53,46,50,43,28,50,73,68,24,36,54,61,74,71,71,66,69,68,60,76,73,71,75,72,77,69,84,69,70,73,69,69,69,64,68,68,63,76,66,78,72,83,82,63,101,78,82,84,132

Nearest PDB structures (foldseek):
  7s03-assembly1_A-2  TM=6.217E-01  e=7.720E+00  Homo sapiens
  6tbm-assembly1_I  TM=1.927E-01  e=6.464E+00  Komagataella phaffii GS115
  4zzd-assembly1_A-2  TM=5.784E-01  e=3.390E+00  Lactococcus cremoris subsp. cremoris MG1363
  7s03-assembly1_A-2  TM=6.212E-01  e=7.310E+00  Homo sapiens

pLDDT: mean 74.07, std 29.85, range [27.17, 98.88]

=== Feature glossary ===
The record interleaves many kinds of information about one protein. Here is each kind framed as the question it answers.

Q: What does the local fold look like, residue by residue?
A: A 3Di character summarizes, for each residue, the relative orientation of the Cα frame of its nearest spatial neighbor. Because it encodes fold topology rather than chemistry, 3Di alignments detect remote structural similarity that sequence alignment misses.

Q: Which residues are in helices, strands, or loops?
A: Secondary structure is the local, repeating backbone conformation. DSSP classifies it into eight states by reading the hydrogen-bond network: three helix types (H, G, I), two β types (E, B), two non-regular types (T, S), and unstructured coil (-).

Q: How big and how compact is the whole molecule?
A: Three whole-structure scalars: the radius of gyration (RMS distance of Cα from centroid, in Å), the count of Cα–Cα contacts (pairs closer than 8 Å and separated by more than four residues in sequence — i.e. tertiary, not local, contacts), and the bounding-box dimensions. Together they distinguish compact globular folds from extended fibres or disordered chains.

Q: How confident is the AlphaFold model at each residue?
A: For AlphaFold models, the B-factor field carries pLDDT — the model's own estimate of local accuracy on a 0–100 scale. Regions with pLDDT<50 should be treated as essentially unmodeled; they often correspond to intrinsically disordered segments.

Q: What family and function is it annotated with?
A: Functional annotations link the protein to curated databases. InterPro entries identify conserved domains and families by matching the sequence against member-database signatures (Pfam, PROSITE, CDD, …). Gene Ontology (GO) terms describe molecular function, biological process, and cellular component in a controlled vocabulary. CATH places the structure in a hierarchical fold classification (Class/Architecture/Topology/Homologous-superfamily). The organism is the source species.

Q: What known structures does this most resemble?
A: Nearest PDB neighbors are the top structural matches found by Foldseek when searching this structure against the entire Protein Data Bank. Each hit reports a TM-score (0 to 1; >0.5 almost always implies the same fold) and an E-value. These are *structural* homologs — they may share no detectable sequence similarity.

Q: Which residues are buried vs exposed?
A: Solvent-accessible surface area (SASA) is the area in Å² traced out by the centre of a 1.4 Å probe sphere (a water molecule) rolled over the protein's van der Waals surface (Shrake–Rupley / Lee–Richards construction). Buried residues have near-zero SASA; fully exposed residues can exceed 200 Å². The total SASA scales roughly with the number of surface residues.

Q: What are the backbone torsion angles?
A: φ (phi) and ψ (psi) are the two rotatable backbone dihedrals per residue: φ is the C(i-1)–N–Cα–C torsion, ψ is the N–Cα–C–N(i+1) torsion, both in degrees on 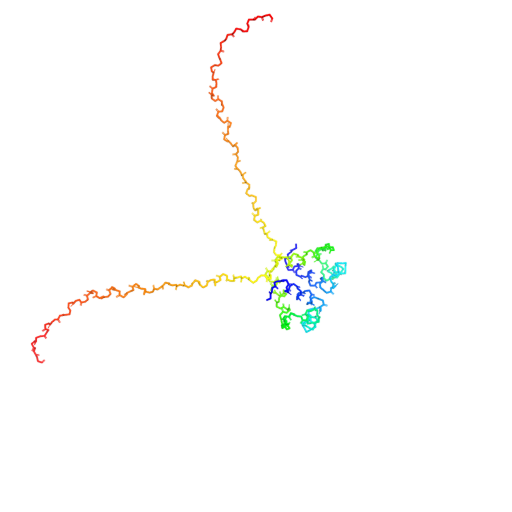(−180°, 180°]. α-helical residues cluster near (−60°, −45°); β-strand residues near (−120°, +130°). A Ramachandran plot is simply a scatter of (φ, ψ) for every residue.

Q: Are the domains correctly placed relative to each other?
A: Predicted aligned error is AlphaFold's pairwise confidence. Unlike pLDDT (per-residue), PAE is per-residue-pair and captures whether two parts of the structure are correctly placed relative to each other. Units are ångströms of expected positional error.

Q: What if only a Cα trace is available?
A: P-SEA three-state annotation labels each residue as helix, strand, or coil based purely on the geometry of the Cα trace. It serves as a fallback when the full backbone (and thus DSSP) is unavailable.

Q: What is the amino-acid chain?
A: This is the polypeptide sequence — one letter per residue, N-terminus first. Length ranges from a few dozen residues for small domains to over a thousand for large multi-domain proteins.

Q: What do the rendered images show?
A: The six renders are orthographic views along the three Cartesian axes in both directions. Representation (cartoon, sticks, or surface) and color scheme (sequence-rainbow or by-chain) vary across proteins so the training set covers all the common visualization conv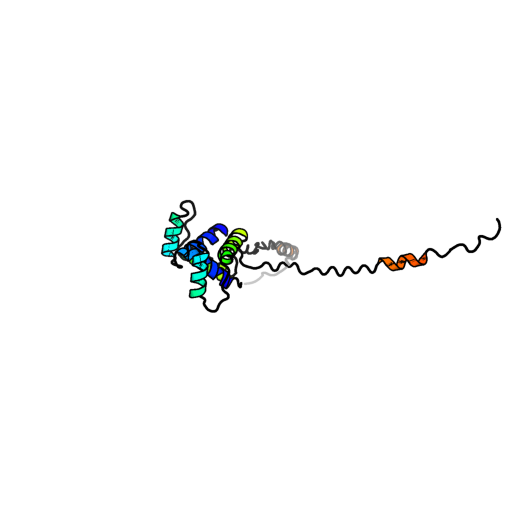entions.

Q: What do the diagnostic plots show?
A: Plot images: a contact map (which residues are close in 3D, as an N×N binary image), a Ramachandran scatter (backbone torsion angles, revealing secondary-structure composition at a glance), and — for AlphaFold structures — a PAE heatmap (pairwise prediction confidence).

Q: How mobile is each atom in the crystal?
A: B-factor (Debye–Waller factor) reflects atomic displacement in the crystal lattice. It is an experimental observable (units Å²), not a prediction; low values mean the atom is pinned down, high values mean it moves or is heterogeneous across the crystal.

Q: Where is each backbone atom in 3D?
A: The mmCIF table is the protein's shape written out atom by atom. For each backbone N, Cα, C, and carbonyl O, it records an (x, y, z) coordinate triple in Å plus the residue type, chain letter, and residue number.